Protein AF-A0A0C2X6K1-F1 (afdb_monomer)

InterPro domains:
  IPR009210 Activating signal cointegrator 1 complex subunit 1 [PTHR13360] (3-247)
  IPR019510 A-kinase anchor protein 7-like, phosphoesterase domain [PF10469] (75-247)

Radius of gyration: 21.71 Å; Cα contacts (8 Å, |Δi|>4): 348; chains: 1; bounding box: 51×43×77 Å

Organism: NCBI:txid933852

Mean predicted aligned error: 8.4 Å

pLDDT: mean 86.12, std 17.51, range [36.03, 98.5]

Secondary structure (DSSP, 8-state):
---HHHHHHHHHHHHHHHT-SSPPTT--GGGBPPGGG----S-----B------------S-------PPPPPBHHHHHHHHHHTHHHHHHHH-SS-SSEEEE--EEEEEEE-SSSEEEEEEEEPPP-SS--HHHHHHHHHHHHHHHTTS----SPP---EEEEEGGG-SS--SS---EEHHHHHHSHHHHTTS----S----TT-----TTB----EEEE-EEEEEESSS--TTTSS-EEEEEEE--

Nearest PDB structures (foldseek):
  8tly-assembly2_B  TM=8.208E-01  e=1.112E-10  Homo sapiens
  8tuk-assembly1_A  TM=8.423E-01  e=1.197E-09  Alvinella pompejana
  8tly-assembly1_A  TM=7.747E-01  e=4.109E-10  Homo sapiens
  2vfy-assembly1_A  TM=7.521E-01  e=4.227E-08  Homo sapiens
  3j4r-assembly1_A  TM=7.483E-01  e=3.983E-08  Homo sapiens

Solvent-accessible surface area (backbone atoms only — not comparable to full-atom values): 14878 Å² total; per-residue (Å²): 57,87,49,65,69,53,28,52,54,52,45,54,40,53,51,43,49,71,67,34,85,76,65,49,55,60,66,55,80,55,21,47,52,57,40,49,56,34,52,69,63,66,74,65,68,80,64,43,77,80,70,75,87,72,87,76,89,73,95,70,98,73,87,73,92,65,77,85,71,74,76,80,53,28,55,66,59,56,49,53,55,53,56,73,41,44,66,62,42,47,58,47,44,41,96,89,36,72,62,46,61,49,44,29,37,23,39,54,72,43,73,68,52,84,88,59,23,25,38,28,37,28,36,15,56,63,90,64,93,66,81,46,49,54,54,48,39,46,47,52,55,36,46,54,38,34,77,71,64,50,31,78,74,80,71,81,91,68,70,37,24,60,48,33,35,38,90,52,49,70,92,73,87,74,80,82,63,45,25,44,46,60,57,49,69,69,29,70,48,42,57,73,28,38,69,78,92,78,81,80,95,81,65,98,82,77,87,70,80,57,87,42,53,32,53,67,51,69,44,78,46,49,65,52,70,46,60,43,88,70,70,54,28,89,86,74,63,18,63,25,65,81,49,68,45,73,68,94

Foldseek 3Di:
DPDPLLQVLLVLLLVLQCVDVVHFFLDDPQQFDRSLAWDWDLFDFDADEPDDPDDDPDDDPDDDDDPPDDPTHHPVNLVVLVQVCQVVLCVLCPPPDLWDKWFQFFWDAPDDDPPQWGFWIWTGDDDDPDQDSNNSNSCSSSVSCVVVPRHPDDDDRDTITTGGGQVRDPPDDDDRRTTHPVCSQPGPSNVVFAPPPPDDPPDPDDPCPPRGGGGSDMDTDQKDFDFDPDDADPPSRYTHTPDIDGND

Sequence (248 aa):
GGHAALRSKVQAFTDALLASDPPITGMDKSILMQPVRLHITLGVMTLNEDSNPVNETVEGPGATETQPEQPPRTVSDALALLYSLKDAIVEELGSESKDLIIPLNKMDVLKTEAGQMAHVLWAGPKPSREKSPLDRVSNLVNKAFRENGFITEKRPLKLHCTIINTKYRKGGKGRPIPFSKEEIFSSPAYQNLQPNSSANANEPGSSSSVHGDVDFGSWTVGDIHLCAMSGRDPITGGYRSVGSLKFS

Structure (mmCIF, N/CA/C/O backbone):
data_AF-A0A0C2X6K1-F1
#
_entry.id   AF-A0A0C2X6K1-F1
#
loop_
_atom_site.group_PDB
_atom_site.id
_atom_site.type_symbol
_atom_site.label_atom_id
_atom_site.label_alt_id
_atom_site.label_comp_id
_atom_site.label_asym_id
_atom_site.label_entity_id
_atom_site.label_seq_id
_atom_site.pdbx_PDB_ins_code
_atom_site.Cartn_x
_atom_site.Cartn_y
_atom_site.Cartn_z
_atom_site.occupancy
_atom_site.B_iso_or_equiv
_atom_site.auth_seq_id
_atom_site.auth_comp_id
_atom_site.auth_asym_id
_atom_site.auth_atom_id
_atom_site.pdbx_PDB_model_num
ATOM 1 N N . GLY A 1 1 ? -5.516 -6.564 -1.900 1.00 80.12 1 GLY A N 1
ATOM 2 C CA . GLY A 1 1 ? -5.197 -7.885 -2.470 1.00 80.12 1 GLY A CA 1
ATOM 3 C C . GLY A 1 1 ? -6.425 -8.761 -2.642 1.00 80.12 1 GLY A C 1
ATOM 4 O O . GLY A 1 1 ? -6.352 -9.708 -3.411 1.00 80.12 1 GLY A O 1
ATOM 5 N N . GLY A 1 2 ? -7.549 -8.459 -1.972 1.00 89.69 2 GLY A N 1
ATOM 6 C CA . GLY A 1 2 ? -8.770 -9.270 -2.051 1.00 89.69 2 GLY A CA 1
ATOM 7 C C . GLY A 1 2 ? -9.440 -9.314 -3.430 1.00 89.69 2 GLY A C 1
ATOM 8 O O . GLY A 1 2 ? -10.102 -10.292 -3.748 1.00 89.69 2 GLY A O 1
ATOM 9 N N . HIS A 1 3 ? -9.222 -8.316 -4.294 1.00 94.50 3 HIS A N 1
ATOM 10 C CA . HIS A 1 3 ? -9.837 -8.281 -5.627 1.00 94.50 3 HIS A CA 1
ATOM 11 C C . HIS A 1 3 ? -9.027 -9.081 -6.651 1.00 94.50 3 HIS A C 1
ATOM 13 O O . HIS A 1 3 ? -7.859 -8.782 -6.906 1.00 94.50 3 HIS A O 1
ATOM 19 N N . ALA A 1 4 ? -9.652 -10.077 -7.287 1.00 96.31 4 ALA A N 1
ATOM 20 C CA . ALA A 1 4 ? -9.022 -10.873 -8.343 1.00 96.31 4 ALA A CA 1
ATOM 21 C C . ALA A 1 4 ? -8.577 -10.013 -9.538 1.00 96.31 4 ALA A C 1
ATOM 23 O O . ALA A 1 4 ? -7.432 -10.127 -9.964 1.00 96.31 4 ALA A O 1
ATOM 24 N N . ALA A 1 5 ? -9.428 -9.096 -10.007 1.00 97.31 5 ALA A N 1
ATOM 25 C CA . ALA A 1 5 ? -9.102 -8.226 -11.136 1.00 97.31 5 ALA A CA 1
ATOM 26 C C . ALA A 1 5 ? -7.902 -7.302 -10.851 1.00 97.31 5 ALA A C 1
ATOM 28 O O . ALA A 1 5 ? -7.016 -7.178 -11.695 1.00 97.31 5 ALA A O 1
ATOM 29 N N . LEU A 1 6 ? -7.803 -6.733 -9.639 1.00 97.06 6 LEU A N 1
ATOM 30 C CA . LEU A 1 6 ? -6.628 -5.952 -9.234 1.00 97.06 6 LEU A CA 1
ATOM 31 C C . LEU A 1 6 ? -5.366 -6.813 -9.250 1.00 97.06 6 LEU A C 1
ATOM 33 O O . LEU A 1 6 ? -4.326 -6.384 -9.749 1.00 97.06 6 LEU A O 1
ATOM 37 N N . ARG A 1 7 ? -5.457 -8.038 -8.711 1.00 97.56 7 ARG A N 1
ATOM 38 C CA . ARG A 1 7 ? -4.322 -8.965 -8.690 1.00 97.56 7 ARG A CA 1
ATOM 39 C C . ARG A 1 7 ? -3.828 -9.260 -10.100 1.00 97.56 7 ARG A C 1
ATOM 41 O O . ARG A 1 7 ? -2.629 -9.156 -10.330 1.00 97.56 7 ARG A O 1
ATOM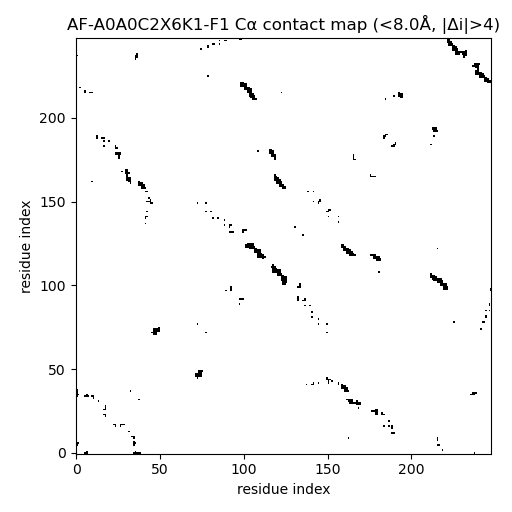 48 N N . SER A 1 8 ? -4.734 -9.558 -11.028 1.00 98.00 8 SER A N 1
ATOM 49 C CA . SER A 1 8 ? -4.393 -9.807 -12.429 1.00 98.00 8 SER A CA 1
ATOM 50 C C . SER A 1 8 ? -3.763 -8.585 -13.097 1.00 98.00 8 SER A C 1
ATOM 52 O O . SER A 1 8 ? -2.750 -8.730 -13.775 1.00 98.00 8 SER A O 1
ATOM 54 N N . LYS A 1 9 ? -4.300 -7.378 -12.864 1.00 97.75 9 LYS A N 1
ATOM 55 C CA . LYS A 1 9 ? -3.775 -6.137 -13.458 1.00 97.75 9 LYS A CA 1
ATOM 56 C C . LYS A 1 9 ? -2.360 -5.819 -12.964 1.00 97.75 9 LYS A C 1
ATOM 58 O O . LYS A 1 9 ? -1.483 -5.514 -13.767 1.00 97.75 9 LYS A O 1
ATOM 63 N N . VAL A 1 10 ? -2.111 -5.948 -11.658 1.00 98.06 10 VAL A N 1
ATOM 64 C CA . VAL A 1 10 ? -0.766 -5.749 -11.089 1.00 98.06 10 VAL A CA 1
ATOM 65 C C . VAL A 1 10 ? 0.197 -6.848 -11.532 1.00 98.06 10 VAL A C 1
ATOM 67 O O . VAL A 1 10 ? 1.330 -6.531 -11.873 1.00 98.06 10 VAL A O 1
ATOM 70 N N . GLN A 1 11 ? -0.245 -8.110 -11.578 1.00 98.44 11 GLN A N 1
ATOM 71 C CA . GLN A 1 11 ? 0.581 -9.223 -12.048 1.00 98.44 11 GLN A CA 1
ATOM 72 C C . GLN A 1 11 ? 1.041 -8.992 -13.493 1.00 98.44 11 GLN A C 1
ATOM 74 O O . GLN A 1 11 ? 2.243 -8.993 -13.743 1.00 98.44 11 GLN A O 1
ATOM 79 N N . ALA A 1 12 ? 0.107 -8.684 -14.399 1.00 98.38 12 ALA A N 1
ATOM 80 C CA . ALA A 1 12 ? 0.402 -8.393 -15.801 1.00 98.38 12 ALA A CA 1
ATOM 81 C C . ALA A 1 12 ? 1.386 -7.224 -15.957 1.00 98.38 12 ALA A C 1
ATOM 83 O O . ALA A 1 12 ? 2.341 -7.321 -16.724 1.00 98.38 12 ALA A O 1
ATOM 84 N N . PHE A 1 13 ? 1.200 -6.147 -15.185 1.00 98.44 13 PHE A N 1
ATOM 85 C CA . PHE A 1 13 ? 2.140 -5.029 -15.168 1.00 98.44 13 PHE A CA 1
ATOM 86 C C . PHE A 1 13 ? 3.545 -5.468 -14.737 1.00 98.44 13 PHE A C 1
ATOM 88 O O . PHE A 1 13 ? 4.523 -5.181 -15.423 1.00 98.44 13 PHE A O 1
ATOM 95 N N . THR A 1 14 ? 3.665 -6.187 -13.619 1.00 98.44 14 THR A N 1
ATOM 96 C CA . THR A 1 14 ? 4.976 -6.601 -13.107 1.00 98.44 14 THR A CA 1
ATOM 97 C C . THR A 1 14 ? 5.662 -7.657 -13.973 1.00 98.44 14 THR A C 1
ATOM 99 O O . THR A 1 14 ? 6.887 -7.638 -14.079 1.00 98.44 14 THR A O 1
ATOM 102 N N . ASP A 1 15 ? 4.900 -8.539 -14.624 1.00 98.50 15 ASP A N 1
ATOM 103 C CA . ASP A 1 15 ? 5.438 -9.515 -15.574 1.00 98.50 15 ASP A CA 1
ATOM 104 C C . ASP A 1 15 ? 5.985 -8.816 -16.821 1.00 98.50 15 ASP A C 1
ATOM 106 O O . ASP A 1 15 ? 7.081 -9.141 -17.272 1.00 98.50 15 ASP A O 1
ATOM 110 N N . ALA A 1 16 ? 5.281 -7.797 -17.322 1.00 98.38 16 ALA A N 1
ATOM 111 C CA . ALA A 1 16 ? 5.756 -6.983 -18.435 1.00 98.38 16 ALA A CA 1
ATOM 112 C C . ALA A 1 16 ? 7.037 -6.204 -18.083 1.00 98.38 16 ALA A C 1
ATOM 114 O O . ALA A 1 16 ? 7.951 -6.136 -18.899 1.00 98.38 16 ALA A O 1
ATOM 115 N N . LEU A 1 17 ? 7.158 -5.675 -16.856 1.00 98.12 17 LEU A N 1
ATOM 116 C CA . LEU A 1 17 ? 8.407 -5.051 -16.400 1.00 98.12 17 LEU A CA 1
ATOM 117 C C . LEU A 1 17 ? 9.575 -6.048 -16.377 1.00 98.12 17 LEU A C 1
ATOM 119 O O . LEU A 1 17 ? 10.663 -5.716 -16.841 1.00 98.12 17 LEU A O 1
ATOM 123 N N . LEU A 1 18 ? 9.360 -7.267 -15.868 1.00 98.19 18 LEU A N 1
ATOM 124 C CA . LEU A 1 18 ? 10.389 -8.315 -15.850 1.00 98.19 18 LEU A CA 1
ATOM 125 C C . LEU A 1 18 ? 10.800 -8.779 -17.250 1.00 98.19 18 LEU A C 1
ATOM 127 O O . LEU A 1 18 ? 11.946 -9.177 -17.434 1.00 98.19 18 LEU A O 1
ATOM 131 N N . ALA A 1 19 ? 9.871 -8.751 -18.202 1.00 98.06 19 ALA A N 1
ATOM 132 C CA . ALA A 1 19 ? 10.092 -9.151 -19.587 1.00 98.06 19 ALA A CA 1
ATOM 133 C C . ALA A 1 19 ? 10.638 -8.020 -20.480 1.00 98.06 19 ALA A C 1
ATOM 135 O O . ALA A 1 19 ? 10.719 -8.203 -21.691 1.00 98.06 19 ALA A O 1
ATOM 136 N N . SER A 1 20 ? 10.979 -6.856 -19.912 1.00 97.62 20 SER A N 1
ATOM 137 C CA . SER A 1 20 ? 11.505 -5.723 -20.685 1.00 97.62 20 SER A CA 1
ATOM 138 C C . SER A 1 20 ? 12.832 -6.071 -21.363 1.00 97.62 20 SER A C 1
ATOM 140 O O . SER A 1 20 ? 13.684 -6.727 -20.763 1.00 97.62 20 SER A O 1
ATOM 142 N N . ASP A 1 21 ? 13.007 -5.580 -22.590 1.00 95.25 21 ASP A N 1
ATOM 143 C CA . ASP A 1 21 ? 14.242 -5.684 -23.366 1.00 95.25 21 ASP A CA 1
ATOM 144 C C . ASP A 1 21 ? 14.627 -4.291 -23.916 1.00 95.25 21 ASP A C 1
ATOM 146 O O . ASP A 1 21 ? 13.848 -3.716 -24.685 1.00 95.25 21 ASP A O 1
ATOM 150 N N . PRO A 1 22 ? 15.769 -3.704 -23.504 1.00 95.62 22 PRO A N 1
ATOM 151 C CA . PRO A 1 22 ? 16.712 -4.240 -22.519 1.00 95.62 22 PRO A CA 1
ATOM 152 C C . PRO A 1 22 ? 16.091 -4.380 -21.109 1.00 95.62 22 PRO A C 1
ATOM 154 O O . PRO A 1 22 ? 15.138 -3.664 -20.782 1.00 95.62 22 PRO A O 1
ATOM 157 N N . PRO A 1 23 ? 16.619 -5.279 -20.249 1.00 97.62 23 PRO A N 1
ATOM 158 C CA . PRO A 1 23 ? 16.139 -5.431 -18.879 1.00 97.62 23 PRO A CA 1
ATOM 159 C C . PRO A 1 23 ? 16.238 -4.133 -18.081 1.00 97.62 23 PRO A C 1
ATOM 161 O O . PRO A 1 23 ? 17.263 -3.454 -18.120 1.00 97.62 23 PRO A O 1
ATOM 164 N N . ILE A 1 24 ? 15.204 -3.839 -17.288 1.00 97.50 24 ILE A N 1
ATOM 165 C CA . ILE A 1 24 ? 15.194 -2.657 -16.421 1.00 97.50 24 ILE A CA 1
ATOM 166 C C . ILE A 1 24 ? 16.288 -2.784 -15.352 1.00 97.50 24 ILE A C 1
ATOM 168 O O . ILE A 1 24 ? 16.329 -3.749 -14.578 1.00 97.50 24 ILE A O 1
ATOM 172 N N . THR A 1 25 ? 17.145 -1.775 -15.262 1.00 96.81 25 THR A N 1
ATOM 173 C CA . THR A 1 25 ? 18.236 -1.642 -14.305 1.00 96.81 25 THR A CA 1
ATOM 174 C C . THR A 1 25 ? 17.727 -1.853 -12.885 1.00 96.81 25 THR A C 1
ATOM 176 O O . THR A 1 25 ? 16.836 -1.155 -12.392 1.00 96.81 25 THR A O 1
ATOM 179 N N . GLY A 1 26 ? 18.329 -2.826 -12.201 1.00 95.00 26 GLY A N 1
ATOM 180 C CA . GLY A 1 26 ? 17.999 -3.165 -10.821 1.00 95.00 26 GLY A CA 1
ATOM 181 C C . GLY A 1 26 ? 16.657 -3.881 -10.645 1.00 95.00 26 GLY A C 1
ATOM 182 O O . GLY A 1 26 ? 16.267 -4.126 -9.503 1.00 95.00 26 GLY A O 1
ATOM 183 N N . MET A 1 27 ? 15.953 -4.264 -11.710 1.00 96.75 27 MET A N 1
ATOM 184 C CA . MET A 1 27 ? 14.739 -5.074 -11.600 1.00 96.75 27 MET A CA 1
ATOM 185 C C . MET A 1 27 ? 15.070 -6.516 -11.189 1.00 96.75 27 MET A C 1
ATOM 187 O O . MET A 1 27 ? 16.075 -7.083 -11.606 1.00 96.75 27 MET A O 1
ATOM 191 N N . ASP A 1 28 ? 14.239 -7.113 -10.332 1.00 95.81 28 ASP A N 1
ATOM 192 C CA . ASP A 1 28 ? 14.388 -8.504 -9.893 1.00 95.81 28 ASP A CA 1
ATOM 193 C C . ASP A 1 28 ? 13.039 -9.074 -9.430 1.00 95.81 28 ASP A C 1
ATOM 195 O O . ASP A 1 28 ? 12.230 -8.385 -8.808 1.00 95.81 28 ASP A O 1
ATOM 199 N N . LYS A 1 29 ? 12.778 -10.361 -9.676 1.00 96.94 29 LYS A N 1
ATOM 200 C CA . LYS A 1 29 ? 11.496 -10.977 -9.295 1.00 96.94 29 LYS A CA 1
ATOM 201 C C . LYS A 1 29 ? 11.229 -10.934 -7.784 1.00 96.94 29 LYS A C 1
ATOM 203 O O . LYS A 1 29 ? 10.078 -10.862 -7.361 1.00 96.94 29 LYS A O 1
ATOM 208 N N . SER A 1 30 ? 12.266 -10.989 -6.951 1.00 96.38 30 SER A N 1
ATOM 209 C CA . SER A 1 30 ? 12.135 -11.011 -5.490 1.00 96.38 30 SER A CA 1
ATOM 210 C C . SER A 1 30 ? 11.762 -9.664 -4.869 1.00 96.38 30 SER A C 1
ATOM 212 O O . SER A 1 30 ? 11.274 -9.645 -3.739 1.00 96.38 30 SER A O 1
ATOM 214 N N . ILE A 1 31 ? 11.941 -8.553 -5.594 1.00 96.56 31 ILE A N 1
ATOM 215 C CA . ILE A 1 31 ? 11.559 -7.214 -5.119 1.00 96.56 31 ILE A CA 1
ATOM 216 C C . ILE A 1 31 ? 10.107 -6.856 -5.458 1.00 96.56 31 ILE A C 1
ATOM 218 O O . ILE A 1 31 ? 9.600 -5.840 -4.980 1.00 96.56 31 ILE A O 1
ATOM 222 N N . LEU A 1 32 ? 9.428 -7.686 -6.252 1.00 97.81 32 LEU A N 1
ATOM 223 C CA . LEU A 1 32 ? 8.030 -7.499 -6.619 1.00 97.81 32 LEU A CA 1
ATOM 224 C C . LEU A 1 32 ? 7.106 -7.947 -5.490 1.00 97.81 32 LEU A C 1
ATOM 226 O O . LEU A 1 32 ? 7.232 -9.043 -4.930 1.00 97.81 32 LEU A O 1
ATOM 230 N N . MET A 1 33 ? 6.132 -7.105 -5.166 1.00 96.19 33 MET A N 1
ATOM 231 C CA . MET A 1 33 ? 5.081 -7.471 -4.233 1.00 96.19 33 MET A CA 1
ATOM 232 C C . MET A 1 33 ? 4.161 -8.503 -4.870 1.00 96.19 33 MET A C 1
ATOM 234 O O . MET A 1 33 ? 3.557 -8.262 -5.909 1.00 96.19 33 MET A O 1
ATOM 238 N N . GLN A 1 34 ? 4.007 -9.647 -4.204 1.00 95.44 34 GLN A N 1
ATOM 239 C CA . GLN A 1 34 ? 3.011 -10.637 -4.602 1.00 95.44 34 GLN A CA 1
ATOM 240 C C . GLN A 1 34 ? 1.614 -9.991 -4.600 1.00 95.44 34 GLN A C 1
ATOM 242 O O . GLN A 1 34 ? 1.246 -9.404 -3.576 1.00 95.44 34 GLN A O 1
ATOM 247 N N . PRO A 1 35 ? 0.802 -10.129 -5.666 1.00 96.75 35 PRO A N 1
ATOM 248 C CA . PRO A 1 35 ? -0.470 -9.412 -5.775 1.00 96.75 35 PRO A CA 1
ATOM 249 C C . PRO A 1 35 ? -1.454 -9.669 -4.623 1.00 96.75 35 PRO A C 1
ATOM 251 O O . PRO A 1 35 ? -2.217 -8.789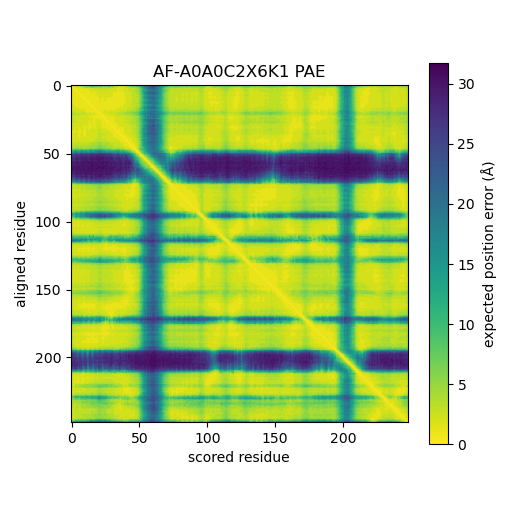 -4.219 1.00 96.75 35 PRO A O 1
ATOM 254 N N . VAL A 1 36 ? -1.416 -10.861 -4.020 1.00 95.44 36 VAL A N 1
ATOM 255 C CA . VAL A 1 36 ? -2.252 -11.182 -2.851 1.00 95.44 36 VAL A CA 1
ATOM 256 C C . VAL A 1 36 ? -1.905 -10.349 -1.609 1.00 95.44 36 VAL A C 1
ATOM 258 O O . VAL A 1 36 ? -2.750 -10.138 -0.744 1.00 95.44 36 VAL A O 1
ATOM 261 N N . ARG A 1 37 ? -0.691 -9.792 -1.549 1.00 94.81 37 ARG A N 1
ATOM 262 C CA . ARG A 1 37 ? -0.193 -8.951 -0.451 1.00 94.81 37 ARG A CA 1
ATOM 263 C C . ARG A 1 37 ? -0.411 -7.454 -0.679 1.00 94.81 37 ARG A C 1
ATOM 265 O O . ARG A 1 37 ? 0.013 -6.650 0.149 1.00 94.81 37 ARG A O 1
ATOM 272 N N . LEU A 1 38 ? -1.055 -7.050 -1.772 1.00 96.12 38 LEU A N 1
ATOM 273 C CA . LEU A 1 38 ? -1.388 -5.643 -2.005 1.00 96.12 38 LEU A CA 1
ATOM 274 C C . LEU A 1 38 ? -2.321 -5.133 -0.900 1.00 96.12 38 LEU A C 1
ATOM 276 O O . LEU A 1 38 ? -3.339 -5.761 -0.614 1.00 96.12 38 LEU A O 1
ATOM 280 N N . HIS A 1 39 ? -1.993 -3.999 -0.295 1.00 96.31 39 HIS A N 1
ATOM 281 C CA . HIS A 1 39 ? -2.791 -3.334 0.737 1.00 96.31 39 HIS A CA 1
ATOM 282 C C . HIS A 1 39 ? -2.450 -1.839 0.766 1.00 96.31 39 HIS A C 1
ATOM 284 O O . HIS A 1 39 ? -1.416 -1.442 0.226 1.00 96.31 39 HIS A O 1
ATOM 290 N N . ILE A 1 40 ? -3.306 -1.035 1.399 1.00 96.94 40 ILE A N 1
ATOM 291 C CA . ILE A 1 40 ? -3.007 0.345 1.793 1.00 96.94 40 ILE A CA 1
ATOM 292 C C . ILE A 1 40 ? -2.741 0.338 3.295 1.00 96.94 40 ILE A C 1
ATOM 294 O O . ILE A 1 40 ? -3.538 -0.189 4.068 1.00 96.94 40 ILE A O 1
ATOM 298 N N . THR A 1 41 ? -1.608 0.887 3.719 1.00 96.81 41 THR A N 1
ATOM 299 C CA . THR A 1 41 ? -1.265 0.972 5.142 1.00 96.81 41 THR A CA 1
ATOM 300 C C . THR A 1 41 ? -1.862 2.239 5.752 1.00 96.81 41 THR A C 1
ATOM 302 O O . THR A 1 41 ? -1.495 3.341 5.350 1.00 96.81 41 THR A O 1
ATOM 305 N N . LEU A 1 42 ? -2.733 2.084 6.754 1.00 97.50 42 LEU A N 1
ATOM 306 C CA . LEU A 1 42 ? -3.267 3.202 7.546 1.00 97.50 42 LEU A CA 1
ATOM 307 C C . LEU A 1 42 ? -2.377 3.570 8.737 1.00 97.50 42 LEU A C 1
ATOM 309 O O . LEU A 1 42 ? -2.507 4.655 9.284 1.00 97.50 42 LEU A O 1
ATOM 313 N N . GLY A 1 43 ? -1.466 2.691 9.146 1.00 96.56 43 GLY A N 1
ATOM 314 C CA . GLY A 1 43 ? -0.582 2.897 10.286 1.00 96.56 43 GLY A CA 1
ATOM 315 C C . GLY A 1 43 ? 0.329 1.699 10.516 1.00 96.56 43 GLY A C 1
ATOM 316 O O . GLY A 1 43 ? 0.054 0.603 10.031 1.00 96.56 43 GLY A O 1
ATOM 317 N N . VAL A 1 44 ? 1.420 1.915 11.247 1.00 95.69 44 VAL A N 1
ATOM 318 C CA . VAL A 1 44 ? 2.299 0.849 11.745 1.00 95.69 44 VAL A CA 1
ATOM 319 C C . VAL A 1 44 ? 2.454 1.055 13.244 1.00 95.69 44 VAL A C 1
ATOM 321 O O . VAL A 1 44 ? 2.612 2.190 13.695 1.00 95.69 44 VAL A O 1
ATOM 324 N N . MET A 1 45 ? 2.386 -0.039 13.991 1.00 94.81 45 MET A N 1
ATOM 325 C CA . MET A 1 45 ? 2.430 -0.069 15.448 1.00 94.81 45 MET A CA 1
ATOM 326 C C . MET A 1 45 ? 3.219 -1.292 15.921 1.00 94.81 45 MET A C 1
ATOM 328 O O . MET A 1 45 ? 3.391 -2.249 15.161 1.00 94.81 45 MET A O 1
ATOM 332 N N . THR A 1 46 ? 3.671 -1.248 17.170 1.00 94.12 46 THR A N 1
ATOM 333 C CA . THR A 1 46 ? 4.282 -2.380 17.874 1.00 94.12 46 THR A CA 1
ATOM 334 C C . THR A 1 46 ? 3.339 -2.773 18.997 1.00 94.12 46 THR A C 1
ATOM 336 O O . THR A 1 46 ? 2.994 -1.925 19.815 1.00 94.12 46 THR A O 1
ATOM 339 N N . LEU A 1 47 ? 2.904 -4.030 19.000 1.00 92.06 47 LEU A N 1
ATOM 340 C CA . LEU A 1 47 ? 1.962 -4.572 19.974 1.00 92.06 47 LEU A CA 1
ATOM 341 C C . LEU A 1 47 ? 2.586 -5.796 20.628 1.00 92.06 47 LEU A C 1
ATOM 343 O O . LEU A 1 47 ? 3.283 -6.563 19.956 1.00 92.06 47 LEU A O 1
ATOM 347 N N . ASN A 1 48 ? 2.298 -5.981 21.906 1.00 88.56 48 ASN A N 1
ATOM 348 C CA . ASN A 1 48 ? 2.588 -7.220 22.600 1.00 88.56 48 ASN A CA 1
ATOM 349 C C . ASN A 1 48 ? 1.491 -8.245 22.309 1.00 88.56 48 ASN A C 1
ATOM 351 O O . ASN A 1 48 ? 0.348 -7.890 22.007 1.00 88.56 48 ASN A O 1
ATOM 355 N N . GLU A 1 49 ? 1.855 -9.524 22.376 1.00 80.25 49 GLU A N 1
ATOM 356 C CA . GLU A 1 49 ? 0.853 -10.584 22.416 1.00 80.25 49 GLU A CA 1
ATOM 357 C C . GLU A 1 49 ? 0.023 -10.428 23.692 1.00 80.25 49 GLU A C 1
ATOM 359 O O . GLU A 1 49 ? 0.538 -9.964 24.713 1.00 80.25 49 GLU A O 1
ATOM 364 N N . ASP A 1 50 ? -1.257 -10.790 23.621 1.00 79.12 50 ASP A N 1
ATOM 365 C CA . ASP A 1 50 ? -2.125 -10.821 24.792 1.00 79.12 50 ASP A CA 1
ATOM 366 C C . ASP A 1 50 ? -1.569 -11.901 25.742 1.00 79.12 50 ASP A C 1
ATOM 368 O O . ASP A 1 50 ? -1.852 -13.093 25.599 1.00 79.12 50 ASP A O 1
ATOM 372 N N . SER A 1 51 ? -0.694 -11.525 26.673 1.00 61.31 51 SER A N 1
ATOM 373 C CA . SER A 1 51 ? -0.231 -12.440 27.706 1.00 61.31 51 SER A CA 1
ATOM 374 C C . SER A 1 51 ? -1.400 -12.734 28.642 1.00 61.31 51 SER A C 1
ATOM 376 O O . SER A 1 51 ? -2.038 -11.819 29.164 1.00 61.31 51 SER A O 1
ATOM 378 N N . ASN A 1 52 ? -1.671 -14.021 28.896 1.00 49.62 52 ASN A N 1
ATOM 379 C CA . ASN A 1 52 ? -2.431 -14.406 30.087 1.00 49.62 52 ASN A CA 1
ATOM 380 C C . ASN A 1 52 ? -1.795 -13.696 31.292 1.00 49.62 52 ASN A C 1
ATOM 382 O O . ASN A 1 52 ? -0.562 -13.658 31.353 1.00 49.62 52 ASN A O 1
ATOM 386 N N . PRO A 1 53 ? -2.579 -13.139 32.232 1.00 45.88 53 PRO A N 1
ATOM 387 C CA . PRO A 1 53 ? -2.023 -12.447 33.382 1.00 45.88 53 PRO A CA 1
ATOM 388 C C . PRO A 1 53 ? -1.177 -13.447 34.170 1.00 45.88 53 PRO A C 1
ATOM 390 O O . PRO A 1 53 ? -1.698 -14.335 34.845 1.00 45.88 53 PRO A O 1
ATOM 393 N N . VAL A 1 54 ? 0.142 -13.348 34.031 1.00 43.50 54 VAL A N 1
ATOM 394 C CA . VAL A 1 54 ? 1.066 -14.071 34.891 1.00 43.50 54 VAL A CA 1
ATOM 395 C C . VAL A 1 54 ? 1.029 -13.326 36.215 1.00 43.50 54 VAL A C 1
ATOM 397 O O . VAL A 1 54 ? 1.370 -12.149 36.285 1.00 43.50 54 VAL A O 1
ATOM 400 N N . ASN A 1 55 ? 0.539 -14.010 37.248 1.00 49.34 55 ASN A N 1
ATOM 401 C CA . ASN A 1 55 ? 0.728 -13.625 38.639 1.00 49.34 55 ASN A CA 1
ATOM 402 C C . ASN A 1 55 ? 2.221 -13.364 38.880 1.00 49.34 55 ASN A C 1
ATOM 404 O O . ASN A 1 55 ? 2.981 -14.312 39.067 1.00 49.34 55 ASN A O 1
ATOM 408 N N . GLU A 1 56 ? 2.638 -12.104 38.917 1.00 44.47 56 GLU A N 1
ATOM 409 C CA . GLU A 1 56 ? 3.933 -11.719 39.472 1.00 44.47 56 GLU A CA 1
ATOM 410 C C . GLU A 1 56 ? 3.710 -10.920 40.754 1.00 44.47 56 GLU A C 1
ATOM 412 O O . GLU A 1 56 ? 3.806 -9.699 40.815 1.00 44.47 56 GLU A O 1
ATOM 417 N N . THR A 1 57 ? 3.409 -11.657 41.823 1.00 47.41 57 THR A N 1
ATOM 418 C CA . THR A 1 57 ? 3.854 -11.287 43.165 1.00 47.41 57 THR A CA 1
ATOM 419 C C . THR A 1 57 ? 5.353 -11.562 43.250 1.00 47.41 57 THR A C 1
ATOM 421 O O . THR A 1 57 ? 5.757 -12.699 43.499 1.00 47.41 57 THR A O 1
ATOM 424 N N . VAL A 1 58 ? 6.181 -10.539 43.051 1.00 45.28 58 VAL A N 1
ATOM 425 C CA . VAL A 1 58 ? 7.569 -10.543 43.531 1.00 45.28 58 VAL A CA 1
ATOM 426 C C . VAL A 1 58 ? 7.816 -9.224 44.256 1.00 45.28 58 VAL A C 1
ATOM 428 O O . VAL A 1 58 ? 8.161 -8.208 43.662 1.00 45.28 58 VAL A O 1
ATOM 431 N N . GLU A 1 59 ? 7.598 -9.250 45.570 1.00 48.12 59 GLU A N 1
ATOM 432 C CA . GLU A 1 59 ? 8.048 -8.211 46.491 1.00 48.12 59 GLU A CA 1
ATOM 433 C C . GLU A 1 59 ? 9.580 -8.273 46.599 1.00 48.12 59 GLU A C 1
ATOM 435 O O . GLU A 1 59 ? 10.143 -9.179 47.213 1.00 48.12 59 GLU A O 1
ATOM 440 N N . GLY A 1 60 ? 10.262 -7.308 45.982 1.00 40.84 60 GLY A N 1
ATOM 441 C CA . GLY A 1 60 ? 11.680 -7.028 46.194 1.00 40.84 60 GLY A CA 1
ATOM 442 C C . GLY A 1 60 ? 11.852 -5.601 46.731 1.00 40.84 60 GLY A C 1
ATOM 443 O O . GLY A 1 60 ? 11.325 -4.667 46.123 1.00 40.84 60 GLY A O 1
ATOM 444 N N . PRO A 1 61 ? 12.566 -5.380 47.851 1.00 49.88 61 PRO A N 1
ATOM 445 C CA . PRO A 1 61 ? 12.729 -4.052 48.427 1.00 49.88 61 PRO A CA 1
ATOM 446 C C . PRO A 1 61 ? 13.849 -3.302 47.694 1.00 49.88 61 PRO A C 1
ATOM 448 O O . PRO A 1 61 ? 15.033 -3.535 47.926 1.00 49.88 61 PRO A O 1
ATOM 451 N N . GLY A 1 62 ? 13.472 -2.398 46.793 1.00 46.38 62 GLY A N 1
ATOM 452 C CA . GLY A 1 62 ? 14.413 -1.568 46.038 1.00 46.38 62 GLY A CA 1
ATOM 453 C C . GLY A 1 62 ? 13.701 -0.538 45.168 1.00 46.38 62 GLY A C 1
ATOM 454 O O . GLY A 1 62 ? 13.833 -0.559 43.951 1.00 46.38 62 GLY A O 1
ATOM 455 N N . ALA A 1 63 ? 12.892 0.325 45.784 1.00 42.59 63 ALA A N 1
ATOM 456 C CA . ALA A 1 63 ? 12.107 1.333 45.081 1.00 42.59 63 ALA A CA 1
ATOM 457 C C . ALA A 1 63 ? 12.981 2.522 44.641 1.00 42.59 63 ALA A C 1
ATOM 459 O O . ALA A 1 63 ? 13.210 3.459 45.403 1.00 42.59 63 ALA A O 1
ATOM 460 N N . THR A 1 64 ? 13.445 2.506 43.392 1.00 43.84 64 THR A N 1
ATOM 461 C CA . THR A 1 64 ? 13.625 3.744 42.623 1.00 43.84 64 THR A CA 1
ATOM 462 C C . THR A 1 64 ? 12.301 4.066 41.946 1.00 43.84 64 THR A C 1
ATOM 464 O O . THR A 1 64 ? 11.842 3.301 41.099 1.00 43.84 64 THR A O 1
ATOM 467 N N . GLU A 1 65 ? 11.684 5.182 42.341 1.00 47.50 65 GLU A N 1
ATOM 468 C CA . GLU A 1 65 ? 10.469 5.740 41.737 1.00 47.50 65 GLU A CA 1
ATOM 469 C C . GLU A 1 65 ? 10.696 5.995 40.243 1.00 47.50 65 GLU A C 1
ATOM 471 O O . GLU A 1 65 ? 11.187 7.039 39.816 1.00 47.50 65 GLU A O 1
ATOM 476 N N . THR A 1 66 ? 10.351 5.001 39.435 1.00 45.75 66 THR A N 1
ATOM 477 C CA . THR A 1 66 ? 10.185 5.157 37.995 1.00 45.75 66 THR A CA 1
ATOM 478 C C . THR A 1 66 ? 8.692 5.356 37.778 1.00 45.75 66 THR A C 1
ATOM 480 O O . THR A 1 66 ? 7.882 4.642 38.369 1.00 45.75 66 THR A O 1
ATOM 483 N N . GLN A 1 67 ? 8.325 6.387 37.011 1.00 43.53 67 GLN A N 1
ATOM 484 C CA . GLN A 1 67 ? 6.933 6.673 36.651 1.00 43.53 67 GLN A CA 1
ATOM 485 C C . GLN A 1 67 ? 6.231 5.384 36.202 1.00 43.53 67 GLN A C 1
ATOM 487 O O . GLN A 1 67 ? 6.893 4.567 35.561 1.00 43.53 67 GLN A O 1
ATOM 492 N N . PRO A 1 68 ? 4.931 5.193 36.500 1.00 45.09 68 PRO A N 1
ATOM 493 C CA . PRO A 1 68 ? 4.215 4.007 36.051 1.00 45.09 68 PRO A CA 1
ATOM 494 C C . PRO A 1 68 ? 4.332 3.923 34.527 1.00 45.09 68 PRO A C 1
ATOM 496 O O . PRO A 1 68 ? 3.734 4.728 33.807 1.00 45.09 68 PRO A O 1
ATOM 499 N N . GLU A 1 69 ? 5.157 2.990 34.041 1.00 57.78 69 GLU A N 1
ATOM 500 C CA . GLU A 1 69 ? 5.210 2.656 32.626 1.00 57.78 69 GLU A CA 1
ATOM 501 C C . GLU A 1 69 ? 3.786 2.291 32.224 1.00 57.78 69 GLU A C 1
ATOM 503 O O . GLU A 1 69 ? 3.143 1.451 32.861 1.00 57.78 69 GLU A O 1
ATOM 508 N N . GLN A 1 70 ? 3.250 2.985 31.215 1.00 58.97 70 GLN A N 1
ATOM 509 C CA . GLN A 1 70 ? 1.936 2.630 30.703 1.00 58.97 70 GLN A CA 1
ATOM 510 C C . GLN A 1 70 ? 1.953 1.147 30.333 1.00 58.97 70 GLN A C 1
ATOM 512 O O . GLN A 1 70 ? 2.927 0.700 29.716 1.00 58.97 70 GLN A O 1
ATOM 517 N N . PRO A 1 71 ? 0.902 0.390 30.694 1.00 65.56 71 PRO A N 1
ATOM 518 C CA . PRO A 1 71 ? 0.855 -1.024 30.391 1.00 65.56 71 PRO A CA 1
ATOM 519 C C . PRO A 1 71 ? 1.084 -1.226 28.888 1.00 65.56 71 PRO A C 1
ATOM 521 O O . PRO A 1 71 ? 0.609 -0.423 28.070 1.00 65.56 71 PRO A O 1
ATOM 524 N N . PRO A 1 72 ? 1.848 -2.261 28.513 1.00 79.94 72 PRO A N 1
ATOM 525 C CA . PRO A 1 72 ? 2.162 -2.505 27.122 1.00 79.94 72 PRO A CA 1
ATOM 526 C C . PRO A 1 72 ? 0.890 -2.665 26.290 1.00 79.94 72 PRO A C 1
ATOM 528 O O . PRO A 1 72 ? -0.032 -3.377 26.675 1.00 79.94 72 PRO A O 1
ATOM 531 N N . ARG A 1 73 ? 0.864 -2.026 25.119 1.00 90.50 73 ARG A N 1
ATOM 532 C CA . ARG A 1 73 ? -0.265 -2.098 24.185 1.00 90.50 73 ARG A CA 1
ATOM 533 C C . ARG A 1 73 ? -0.401 -3.496 23.616 1.00 90.50 73 ARG A C 1
ATOM 535 O O . ARG A 1 73 ? 0.553 -4.013 23.032 1.00 90.50 73 ARG A O 1
ATOM 542 N N . THR A 1 74 ? -1.593 -4.058 23.717 1.00 94.81 74 THR A N 1
ATOM 543 C CA . THR A 1 74 ? -1.879 -5.413 23.250 1.00 94.81 74 THR A CA 1
ATOM 544 C C . THR A 1 74 ? -2.620 -5.421 21.909 1.00 94.81 74 THR A C 1
ATOM 546 O O . THR A 1 74 ? -3.040 -4.375 21.394 1.00 94.81 74 THR A O 1
ATOM 549 N N . VAL A 1 75 ? -2.772 -6.607 21.309 1.00 94.62 75 VAL A N 1
ATOM 550 C CA . VAL A 1 75 ? -3.608 -6.788 20.110 1.00 94.62 75 VAL A CA 1
ATOM 551 C C . VAL A 1 75 ? -5.071 -6.517 20.445 1.00 94.62 75 VAL A C 1
ATOM 553 O O . VAL A 1 75 ? -5.753 -5.840 19.669 1.00 94.62 75 VAL A O 1
ATOM 556 N N . SER A 1 76 ? -5.527 -6.977 21.610 1.00 95.56 76 SER A N 1
ATOM 557 C CA . SER A 1 76 ? -6.885 -6.739 22.098 1.00 95.56 76 SER A CA 1
ATOM 558 C C . SER A 1 76 ? -7.206 -5.244 22.221 1.00 95.56 76 SER A C 1
ATOM 560 O O . SER A 1 76 ? -8.224 -4.795 21.691 1.00 95.56 76 SER A O 1
ATOM 562 N N . ASP A 1 77 ? -6.304 -4.440 22.799 1.00 96.25 77 ASP A N 1
ATOM 563 C CA . ASP A 1 77 ? -6.516 -2.989 22.952 1.00 96.25 77 ASP A CA 1
ATOM 564 C C . ASP A 1 77 ? -6.647 -2.277 21.598 1.00 96.25 77 ASP A C 1
ATOM 566 O O . ASP A 1 77 ? -7.501 -1.407 21.405 1.00 96.25 77 ASP A O 1
ATOM 570 N N . ALA A 1 78 ? -5.805 -2.656 20.632 1.00 97.12 78 ALA A N 1
ATOM 571 C CA . ALA A 1 78 ? -5.836 -2.094 19.286 1.00 97.12 78 ALA A CA 1
ATOM 572 C C . ALA A 1 78 ? -7.139 -2.451 18.551 1.00 97.12 78 ALA A C 1
ATOM 574 O O . ALA A 1 78 ? -7.702 -1.612 17.843 1.00 97.12 78 ALA A O 1
ATOM 575 N N . LEU A 1 79 ? -7.637 -3.679 18.719 1.00 97.62 79 LEU A N 1
ATOM 576 C CA . LEU A 1 79 ? -8.917 -4.100 18.151 1.00 97.62 79 LEU A CA 1
ATOM 577 C C . LEU A 1 79 ? -10.096 -3.403 18.827 1.00 97.62 79 LEU A C 1
ATOM 579 O O . LEU A 1 79 ? -10.999 -2.957 18.125 1.00 97.62 79 LEU A O 1
ATOM 583 N N . ALA A 1 80 ? -10.072 -3.254 20.153 1.00 97.69 80 ALA A N 1
ATOM 584 C CA . ALA A 1 80 ? -11.096 -2.522 20.890 1.00 97.69 80 ALA A CA 1
ATOM 585 C C . ALA A 1 80 ? -11.210 -1.072 20.393 1.00 97.69 80 ALA A C 1
ATOM 587 O O . ALA A 1 80 ? -12.315 -0.618 20.091 1.00 97.69 80 ALA A O 1
ATOM 588 N N . LEU A 1 81 ? -10.074 -0.385 20.207 1.00 98.38 81 LEU A N 1
ATOM 589 C CA . LEU A 1 81 ? -10.056 0.951 19.609 1.00 98.38 81 LEU A CA 1
ATOM 590 C C . LEU A 1 81 ? -10.573 0.938 18.167 1.00 98.38 81 LEU A C 1
ATOM 592 O O . LEU A 1 81 ? -11.340 1.814 17.786 1.00 98.38 81 LEU A O 1
ATOM 596 N N . LEU A 1 82 ? -10.182 -0.037 17.343 1.00 98.00 82 LEU A N 1
ATOM 597 C CA . LEU A 1 82 ? -10.692 -0.113 15.974 1.00 98.00 82 LEU A CA 1
ATOM 598 C C . LEU A 1 82 ? -12.219 -0.265 15.960 1.00 98.00 82 LEU A C 1
ATOM 600 O O . LEU A 1 82 ? -12.892 0.445 15.218 1.00 98.00 82 LEU A O 1
ATOM 604 N N . TYR A 1 83 ? -12.769 -1.150 16.792 1.00 98.12 83 TYR A N 1
ATOM 605 C CA . TYR A 1 83 ? -14.210 -1.373 16.877 1.00 98.12 83 TYR A CA 1
ATOM 606 C C . TYR A 1 83 ? -14.968 -0.154 17.400 1.00 98.12 83 TYR A C 1
ATOM 608 O O . TYR A 1 83 ? -16.055 0.126 16.893 1.00 98.12 83 TYR A O 1
ATOM 616 N N . SER A 1 84 ? -14.397 0.616 18.333 1.00 98.06 84 SER A N 1
ATOM 617 C CA . SER A 1 84 ? -15.038 1.841 18.828 1.00 98.06 84 SER A CA 1
ATOM 618 C C . SER A 1 84 ? -15.165 2.932 17.760 1.00 98.06 84 SER A C 1
ATOM 620 O O . SER A 1 84 ? -15.941 3.864 17.935 1.00 98.06 84 SER A O 1
ATOM 622 N N . LEU A 1 85 ? -14.419 2.839 16.652 1.00 97.62 85 LEU A N 1
ATOM 623 C CA . LEU A 1 85 ? -14.496 3.790 15.538 1.00 97.62 85 LEU A CA 1
ATOM 624 C C . LEU A 1 85 ? -15.589 3.453 14.520 1.00 97.62 85 LEU A C 1
ATOM 626 O O . LEU A 1 85 ? -15.775 4.227 13.584 1.00 97.62 85 LEU A O 1
ATOM 630 N N . LYS A 1 86 ? -16.297 2.324 14.658 1.00 95.44 86 LYS A N 1
ATOM 631 C CA . LYS A 1 86 ? -17.242 1.843 13.639 1.00 95.44 86 LYS A CA 1
ATOM 632 C C . LYS A 1 86 ? -18.272 2.898 13.239 1.00 95.44 86 LYS A C 1
ATOM 634 O O . LYS A 1 86 ? -18.391 3.193 12.054 1.00 95.44 86 LYS A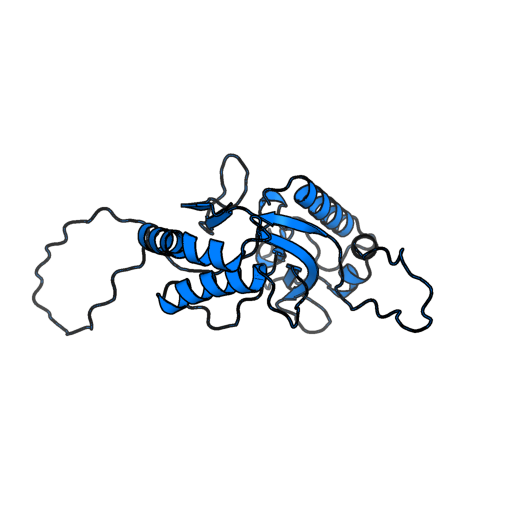 O 1
ATOM 639 N N . ASP A 1 87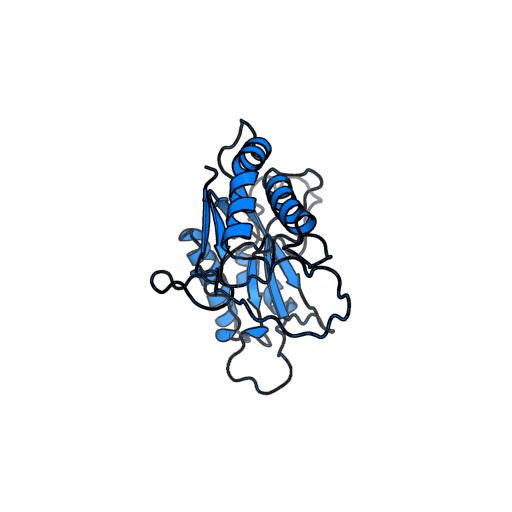 ? -18.974 3.474 14.208 1.00 95.06 87 ASP A N 1
ATOM 640 C CA . ASP A 1 87 ? -20.058 4.417 13.922 1.00 95.06 87 ASP A CA 1
ATOM 641 C C . ASP A 1 87 ? -19.523 5.713 13.298 1.00 95.06 87 ASP A C 1
ATOM 643 O O . ASP A 1 87 ? -20.081 6.200 12.320 1.00 95.06 87 ASP A O 1
ATOM 647 N N . ALA A 1 88 ? -18.371 6.201 13.771 1.00 96.00 88 ALA A N 1
ATOM 648 C CA . ALA A 1 88 ? -17.700 7.364 13.191 1.00 96.00 88 ALA A CA 1
ATOM 649 C C . ALA A 1 88 ? -17.204 7.105 11.754 1.00 96.00 88 ALA A C 1
ATOM 651 O O . ALA A 1 88 ? -17.248 7.993 10.909 1.00 96.00 88 ALA A O 1
ATOM 652 N N . ILE A 1 89 ? -16.754 5.884 11.441 1.00 95.06 89 ILE A N 1
ATOM 653 C CA . ILE A 1 89 ? -16.389 5.498 10.069 1.00 95.06 89 ILE A CA 1
ATOM 654 C C . ILE A 1 89 ? -17.626 5.507 9.168 1.00 95.06 89 ILE A C 1
ATOM 656 O O . ILE A 1 89 ? -17.563 6.043 8.066 1.00 95.06 89 ILE A O 1
ATOM 660 N N . VAL A 1 90 ? -18.743 4.938 9.628 1.00 93.06 90 VAL A N 1
ATOM 661 C CA . VAL A 1 90 ? -20.006 4.923 8.873 1.00 93.06 90 VAL A CA 1
ATOM 662 C C . VAL A 1 90 ? -20.518 6.346 8.635 1.00 93.06 90 VAL A C 1
ATOM 664 O O . VAL A 1 90 ? -20.958 6.659 7.530 1.00 93.06 90 VAL A O 1
ATOM 667 N N . GLU A 1 91 ? -20.402 7.229 9.626 1.00 93.19 91 GLU A N 1
ATOM 668 C CA . GLU A 1 91 ? -20.734 8.648 9.480 1.00 93.19 91 GLU A CA 1
ATOM 669 C C . GLU A 1 91 ? -19.861 9.333 8.416 1.00 93.19 91 GLU A C 1
ATOM 671 O O . GLU A 1 91 ? -20.382 10.028 7.544 1.00 93.19 91 GLU A O 1
ATOM 676 N N . GLU A 1 92 ? -18.548 9.079 8.418 1.00 92.62 92 GLU A N 1
ATOM 677 C CA . GLU A 1 92 ? -17.620 9.650 7.433 1.00 92.62 92 GLU A CA 1
ATOM 678 C C . GLU A 1 92 ? -17.853 9.152 5.999 1.00 92.62 92 GLU A C 1
ATOM 680 O O . GLU A 1 92 ? -17.541 9.869 5.040 1.00 92.62 92 GLU A O 1
ATOM 685 N N . LEU A 1 93 ? -18.403 7.947 5.831 1.00 90.62 93 LEU A N 1
ATOM 686 C CA . LEU A 1 93 ? -18.831 7.426 4.529 1.00 90.62 93 LEU A CA 1
ATOM 687 C C . LEU A 1 93 ? -20.081 8.148 4.002 1.00 90.62 93 LEU A C 1
ATOM 689 O O . LEU A 1 93 ? -20.215 8.337 2.790 1.00 90.62 93 LEU A O 1
ATOM 693 N N . GLY A 1 94 ? -20.930 8.641 4.905 1.00 85.31 94 GLY A N 1
ATOM 694 C CA . GLY A 1 94 ? -22.149 9.375 4.586 1.00 85.31 94 GLY A CA 1
ATOM 695 C C . GLY A 1 94 ? -23.289 8.483 4.084 1.00 85.31 94 GLY A C 1
ATOM 696 O O . GLY A 1 94 ? -23.155 7.276 3.897 1.00 85.31 94 GLY A O 1
ATOM 697 N N . SER A 1 95 ? -24.454 9.091 3.856 1.00 73.25 95 SER A N 1
ATOM 698 C CA . SER A 1 95 ? -25.668 8.386 3.415 1.00 73.25 95 SER A CA 1
ATOM 699 C C . SER A 1 95 ? -25.643 7.950 1.945 1.00 73.25 95 SER A C 1
ATOM 701 O O . SER A 1 95 ? -26.436 7.095 1.554 1.00 73.25 95 SER A O 1
ATOM 703 N N . GLU A 1 96 ? -24.759 8.531 1.131 1.00 65.31 96 GLU A N 1
ATOM 704 C CA . GLU A 1 96 ? -24.736 8.333 -0.324 1.00 65.31 96 GLU A CA 1
ATOM 705 C C . GLU A 1 96 ? -23.899 7.127 -0.774 1.00 65.31 96 GLU A C 1
ATOM 707 O O . GLU A 1 96 ? -24.157 6.578 -1.844 1.00 65.31 96 GLU A O 1
ATOM 712 N N . SER A 1 97 ? -22.927 6.671 0.027 1.00 65.69 97 SER A N 1
ATOM 713 C CA . SER A 1 97 ? -22.084 5.518 -0.311 1.00 65.69 97 SER A CA 1
ATOM 714 C C . SER A 1 97 ? -21.812 4.656 0.914 1.00 65.69 97 SER A C 1
ATOM 716 O O . SER A 1 97 ? -21.131 5.081 1.839 1.00 65.69 97 SER A O 1
ATOM 718 N N . LYS A 1 98 ? -22.296 3.410 0.892 1.00 72.31 98 LYS A N 1
ATOM 719 C CA . LYS A 1 98 ? -21.963 2.408 1.921 1.00 72.31 98 LYS A CA 1
ATOM 720 C C . LYS A 1 98 ? -20.565 1.816 1.745 1.00 72.31 98 LYS A C 1
ATOM 722 O O . LYS A 1 98 ? -20.007 1.272 2.691 1.00 72.31 98 LYS A O 1
ATOM 727 N N . ASP A 1 99 ? -20.000 1.948 0.547 1.00 83.62 99 ASP A N 1
ATOM 728 C CA . ASP A 1 99 ? -18.707 1.371 0.209 1.00 83.62 99 ASP A CA 1
ATOM 729 C C . ASP A 1 99 ? -17.614 2.440 0.201 1.00 83.62 99 ASP A C 1
ATOM 731 O O . ASP A 1 99 ? -17.767 3.522 -0.378 1.00 83.62 99 ASP A O 1
ATOM 735 N N . LEU A 1 100 ? -16.465 2.109 0.792 1.00 91.81 100 LEU A N 1
ATOM 736 C CA . LEU A 1 100 ? -15.259 2.915 0.665 1.00 91.81 100 LEU A CA 1
ATOM 737 C C . LEU A 1 100 ? -14.560 2.576 -0.652 1.00 91.81 100 LEU A C 1
ATOM 739 O O . LEU A 1 100 ? -14.145 1.439 -0.861 1.00 91.81 100 LEU A O 1
ATOM 743 N N . ILE A 1 101 ? -14.386 3.558 -1.535 1.00 93.75 101 ILE A N 1
ATOM 744 C CA . ILE A 1 101 ? -13.733 3.356 -2.834 1.00 93.75 101 ILE A CA 1
ATOM 745 C C . ILE A 1 101 ? -12.287 3.851 -2.782 1.00 93.75 101 ILE A C 1
ATOM 747 O O . ILE A 1 101 ? -12.018 4.999 -2.430 1.00 93.75 101 ILE A O 1
ATOM 751 N N . ILE A 1 102 ? -11.352 2.996 -3.195 1.00 95.44 102 ILE A N 1
ATOM 752 C CA . ILE A 1 102 ? -9.929 3.316 -3.315 1.00 95.44 102 ILE A CA 1
ATOM 753 C C . ILE A 1 102 ? -9.536 3.378 -4.794 1.00 95.44 102 ILE A C 1
ATOM 755 O O . ILE A 1 102 ? -9.346 2.324 -5.412 1.00 95.44 102 ILE A O 1
ATOM 759 N N . PRO A 1 103 ? -9.373 4.579 -5.377 1.00 96.38 103 PRO A N 1
ATOM 760 C CA . PRO A 1 103 ? -8.778 4.715 -6.697 1.00 96.38 103 PRO A CA 1
ATOM 761 C C . PRO A 1 103 ? -7.264 4.485 -6.618 1.00 96.38 103 PRO A C 1
ATOM 763 O O . PRO A 1 103 ? -6.574 5.053 -5.771 1.00 96.38 103 PRO A O 1
ATOM 766 N N . LEU A 1 104 ? -6.730 3.667 -7.521 1.00 97.25 104 LEU A N 1
ATOM 767 C CA . LEU A 1 104 ? -5.290 3.474 -7.708 1.00 97.25 104 LEU A CA 1
ATOM 768 C C . LEU A 1 104 ? -4.869 4.147 -9.017 1.00 97.25 104 LEU A C 1
ATOM 770 O O . LEU A 1 104 ? -4.549 3.487 -10.005 1.00 97.25 104 LEU A O 1
ATOM 774 N N . ASN A 1 105 ? -4.934 5.477 -9.025 1.00 96.44 105 ASN A N 1
ATOM 775 C CA . ASN A 1 105 ? -4.787 6.304 -10.223 1.00 96.44 105 ASN A CA 1
ATOM 776 C C . ASN A 1 105 ? -3.536 7.204 -10.228 1.00 96.44 105 ASN A C 1
ATOM 778 O O . ASN A 1 105 ? -3.341 8.023 -11.128 1.00 96.44 105 ASN A O 1
ATOM 782 N N . LYS A 1 106 ? -2.673 7.057 -9.221 1.00 96.06 106 LYS A N 1
ATOM 783 C CA . LYS A 1 106 ? -1.347 7.667 -9.147 1.00 96.06 106 LYS A CA 1
ATOM 784 C C . LYS A 1 106 ? -0.300 6.587 -8.944 1.00 96.06 106 LYS A C 1
ATOM 786 O O . LYS A 1 106 ? -0.490 5.722 -8.100 1.00 96.06 106 LYS A O 1
ATOM 791 N N . MET A 1 107 ? 0.816 6.685 -9.648 1.00 96.94 107 MET A N 1
ATOM 792 C CA . MET A 1 107 ? 2.044 5.941 -9.411 1.00 96.94 107 MET A CA 1
ATOM 793 C C . MET A 1 107 ? 3.184 6.914 -9.126 1.00 96.94 107 MET A C 1
ATOM 795 O O . MET A 1 107 ? 3.289 7.974 -9.743 1.00 96.94 107 MET A O 1
ATOM 799 N N . ASP A 1 108 ? 4.043 6.553 -8.182 1.00 95.25 108 ASP A N 1
ATOM 800 C CA . ASP A 1 108 ? 5.250 7.310 -7.865 1.00 95.25 108 ASP A CA 1
ATOM 801 C C . ASP A 1 108 ? 6.237 6.413 -7.100 1.00 95.25 108 ASP A C 1
ATOM 803 O O . ASP A 1 108 ? 5.994 5.224 -6.857 1.00 95.25 108 ASP A O 1
ATOM 807 N N . VAL A 1 109 ? 7.350 6.999 -6.676 1.00 95.44 109 VAL A N 1
ATOM 808 C CA . VAL A 1 109 ? 8.404 6.334 -5.919 1.00 95.44 109 VAL A CA 1
ATOM 809 C C . VAL A 1 109 ? 8.541 6.876 -4.493 1.00 95.44 109 VAL A C 1
ATOM 811 O O . VAL A 1 109 ? 8.035 7.943 -4.141 1.00 95.44 109 VAL A O 1
ATOM 814 N N . LEU A 1 110 ? 9.203 6.108 -3.626 1.00 91.94 110 LEU A N 1
ATOM 815 C CA . LEU A 1 110 ? 9.727 6.565 -2.334 1.00 91.94 110 LEU A CA 1
ATOM 816 C C . LEU A 1 110 ? 11.190 6.135 -2.204 1.00 91.94 110 LEU A C 1
ATOM 818 O O . LEU A 1 110 ? 11.610 5.154 -2.822 1.00 91.94 110 LEU A O 1
ATOM 822 N N . LYS A 1 111 ? 11.926 6.826 -1.321 1.00 86.56 111 LYS A N 1
ATOM 823 C CA . LYS A 1 111 ? 13.347 6.565 -1.034 1.00 86.56 111 LYS A CA 1
ATOM 824 C C . LYS A 1 111 ? 14.182 6.626 -2.317 1.00 86.56 111 LYS A C 1
ATOM 826 O O . LYS A 1 111 ? 14.712 5.617 -2.774 1.00 86.56 111 LYS A O 1
ATOM 831 N N . THR A 1 112 ? 14.201 7.807 -2.923 1.00 85.06 112 THR A N 1
ATOM 832 C CA . THR A 1 112 ? 14.972 8.088 -4.133 1.00 85.06 112 THR A CA 1
ATOM 833 C C . THR A 1 112 ? 16.421 8.390 -3.788 1.00 85.06 112 THR A C 1
ATOM 835 O O . THR A 1 112 ? 16.685 9.117 -2.829 1.00 85.06 112 THR A O 1
ATOM 838 N N . GLU A 1 113 ? 17.337 7.873 -4.594 1.00 84.81 113 GLU A N 1
ATOM 839 C CA . GLU A 1 113 ? 18.756 8.224 -4.565 1.00 84.81 113 GLU A CA 1
ATOM 840 C C . GLU A 1 113 ? 19.081 9.209 -5.704 1.00 84.81 113 GLU A C 1
ATOM 842 O O . GLU A 1 113 ? 18.212 9.572 -6.505 1.00 84.81 113 GLU A O 1
ATOM 847 N N . ALA A 1 114 ? 20.333 9.668 -5.776 1.00 71.75 114 ALA A N 1
ATOM 848 C CA . ALA A 1 114 ? 20.802 10.445 -6.921 1.00 71.75 114 ALA A CA 1
ATOM 849 C C . ALA A 1 114 ? 20.609 9.651 -8.233 1.00 71.75 114 ALA A C 1
ATOM 851 O O . ALA A 1 114 ? 20.719 8.428 -8.247 1.00 71.75 114 ALA A O 1
ATOM 852 N N . GLY A 1 115 ? 20.315 10.346 -9.338 1.00 67.69 115 GLY A N 1
ATOM 853 C CA . GLY A 1 115 ? 20.230 9.717 -10.665 1.00 67.69 115 GLY A CA 1
ATOM 854 C C . GLY A 1 115 ? 18.949 8.921 -10.947 1.00 67.69 115 GLY A C 1
ATOM 855 O O . GLY A 1 115 ? 19.016 7.892 -11.599 1.00 67.69 115 GLY A O 1
ATOM 856 N N . GLN A 1 116 ? 17.782 9.376 -10.469 1.00 84.44 116 GLN A N 1
ATOM 857 C CA . GLN A 1 116 ? 16.466 8.762 -10.758 1.00 84.44 116 GLN A CA 1
ATOM 858 C C . GLN A 1 116 ? 16.299 7.303 -10.263 1.00 84.44 116 GLN A C 1
ATOM 860 O O . GLN A 1 116 ? 15.351 6.612 -10.637 1.00 84.44 116 GLN A O 1
ATOM 865 N N . MET A 1 117 ? 17.166 6.848 -9.361 1.00 93.25 117 MET A N 1
ATOM 866 C CA . MET A 1 117 ? 17.097 5.521 -8.750 1.00 93.25 117 MET A CA 1
ATOM 867 C C . MET A 1 117 ? 16.139 5.514 -7.551 1.00 93.25 117 MET A C 1
ATOM 869 O O . MET A 1 117 ? 16.050 6.494 -6.805 1.00 93.25 117 MET A O 1
ATOM 873 N N . ALA A 1 118 ? 15.406 4.418 -7.348 1.00 95.56 118 ALA A N 1
ATOM 874 C CA . ALA A 1 118 ? 14.430 4.295 -6.266 1.00 95.56 118 ALA A CA 1
ATOM 875 C C . ALA A 1 118 ? 14.416 2.904 -5.615 1.00 95.56 118 ALA A C 1
ATOM 877 O O . ALA A 1 118 ? 14.829 1.905 -6.203 1.00 95.56 118 ALA A O 1
ATOM 878 N N . HIS A 1 119 ? 13.896 2.836 -4.387 1.00 96.44 119 HIS A N 1
ATOM 879 C CA . HIS A 1 119 ? 13.747 1.576 -3.647 1.00 96.44 119 HIS A CA 1
ATOM 880 C C . HIS A 1 119 ? 12.308 1.094 -3.506 1.00 96.44 119 HIS A C 1
ATOM 882 O O . HIS A 1 119 ? 12.080 -0.073 -3.182 1.00 96.44 119 HIS A O 1
ATOM 888 N N . VAL A 1 120 ? 11.330 1.977 -3.701 1.00 97.19 120 VAL A N 1
ATOM 889 C CA . VAL A 1 120 ? 9.913 1.642 -3.566 1.00 97.19 120 VAL A CA 1
ATOM 890 C C . VAL A 1 120 ? 9.141 2.261 -4.718 1.00 97.19 120 VAL A C 1
ATOM 892 O O . VAL A 1 120 ? 9.210 3.472 -4.895 1.00 97.19 120 VAL A O 1
ATOM 895 N N . LEU A 1 121 ? 8.388 1.441 -5.453 1.00 98.00 121 LEU A N 1
ATOM 896 C CA . LEU A 1 121 ? 7.371 1.879 -6.411 1.00 98.00 121 LEU A CA 1
ATOM 897 C C . LEU A 1 121 ? 6.006 1.610 -5.790 1.00 98.00 121 LEU A C 1
ATOM 899 O O . LEU A 1 121 ? 5.772 0.518 -5.254 1.00 98.00 121 LEU A O 1
ATOM 903 N N . TRP A 1 122 ? 5.102 2.575 -5.862 1.00 98.00 122 TRP A N 1
ATOM 904 C CA . TRP A 1 122 ? 3.771 2.445 -5.288 1.00 98.00 122 TRP A CA 1
ATOM 905 C C . TRP A 1 122 ? 2.701 3.022 -6.209 1.00 98.00 122 TRP A C 1
ATOM 907 O O . TRP A 1 122 ? 2.978 3.931 -6.986 1.00 98.00 122 TRP A O 1
ATOM 917 N N . ALA A 1 123 ? 1.480 2.499 -6.087 1.00 97.94 123 ALA A N 1
ATOM 918 C CA . ALA A 1 123 ? 0.276 3.076 -6.672 1.00 97.94 123 ALA A CA 1
ATOM 919 C C . ALA A 1 123 ? -0.717 3.488 -5.578 1.00 97.94 123 ALA A C 1
ATOM 921 O O . ALA A 1 123 ? -0.789 2.841 -4.539 1.00 97.94 123 ALA A O 1
ATOM 922 N N . GLY A 1 124 ? -1.473 4.560 -5.762 1.00 97.12 124 GLY A N 1
ATOM 923 C CA . GLY A 1 124 ? -2.396 5.081 -4.753 1.00 97.12 124 GLY A CA 1
ATOM 924 C C . GLY A 1 124 ? -3.376 6.101 -5.326 1.00 97.12 124 GLY A C 1
ATOM 925 O O . GLY A 1 124 ? -3.356 6.347 -6.535 1.00 97.12 124 GLY A O 1
ATOM 926 N N . PRO A 1 125 ? -4.228 6.692 -4.477 1.00 95.75 125 PRO A N 1
ATOM 927 C CA . PRO A 1 125 ? -5.120 7.761 -4.896 1.00 95.75 125 PRO A CA 1
ATOM 928 C C . PRO A 1 125 ? -4.321 9.022 -5.246 1.00 95.75 125 PRO A C 1
ATOM 930 O O . PRO A 1 125 ? -3.354 9.379 -4.563 1.00 95.75 125 PRO A O 1
ATOM 933 N N . LYS A 1 126 ? -4.729 9.719 -6.308 1.00 92.81 126 LYS A N 1
ATOM 934 C CA . LYS A 1 126 ? -4.252 11.073 -6.601 1.00 92.81 126 LYS A CA 1
ATOM 935 C C . LYS A 1 126 ? -4.634 12.010 -5.448 1.00 92.81 126 LYS A C 1
ATOM 937 O O . LYS A 1 126 ? -5.769 11.947 -4.977 1.00 92.81 126 LYS A O 1
ATOM 942 N N . PRO A 1 127 ? -3.730 12.908 -5.020 1.00 86.50 127 PRO A N 1
ATOM 943 C CA . PRO A 1 127 ? -4.082 13.955 -4.072 1.00 86.50 127 PRO A CA 1
ATOM 944 C C . PRO A 1 127 ? -5.211 14.825 -4.633 1.00 86.50 127 PRO A C 1
ATOM 946 O O . PRO A 1 127 ? -5.115 15.306 -5.763 1.00 86.50 127 PRO A O 1
ATOM 949 N N . SER A 1 128 ? -6.252 15.048 -3.836 1.00 84.31 128 SER A N 1
ATOM 950 C CA . SER A 1 128 ? -7.331 15.989 -4.137 1.00 84.31 128 SER A CA 1
ATOM 951 C C . SER A 1 128 ? -7.289 17.163 -3.160 1.00 84.31 128 SER A C 1
ATOM 953 O O . SER A 1 128 ? -6.812 17.030 -2.032 1.00 84.31 128 SER A O 1
ATOM 955 N N . ARG A 1 129 ? -7.782 18.329 -3.595 1.00 78.88 129 ARG A N 1
ATOM 956 C CA . ARG A 1 129 ? -8.009 19.475 -2.696 1.00 78.88 129 ARG A CA 1
ATOM 957 C C . ARG A 1 129 ? -9.206 1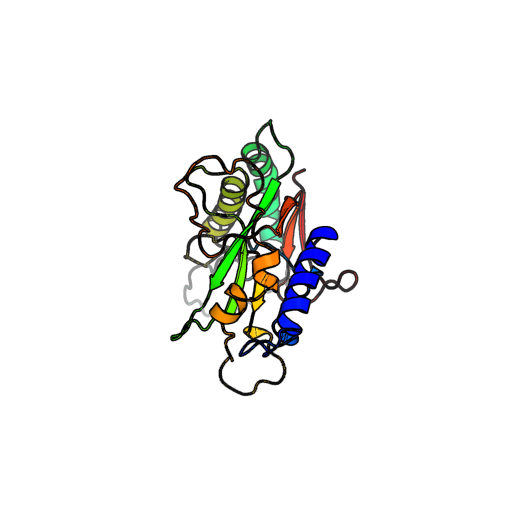9.231 -1.780 1.00 78.88 129 ARG A C 1
ATOM 959 O O . ARG A 1 129 ? -9.200 19.673 -0.635 1.00 78.88 129 ARG A O 1
ATOM 966 N N . GLU A 1 130 ? -10.211 18.526 -2.286 1.00 83.44 130 GLU A N 1
ATOM 967 C CA . GLU A 1 130 ? -11.394 18.133 -1.529 1.00 83.44 130 GLU A CA 1
ATOM 968 C C . GLU A 1 130 ? -11.141 16.800 -0.831 1.00 83.44 130 GLU A C 1
ATOM 970 O O . GLU A 1 130 ? -10.644 15.853 -1.444 1.00 83.44 130 GLU A O 1
ATOM 975 N N . LYS A 1 131 ? -11.489 16.724 0.458 1.00 85.88 131 LYS A N 1
ATOM 976 C CA . LYS A 1 131 ? -11.333 15.497 1.241 1.00 85.88 131 LYS A CA 1
ATOM 977 C C . LYS A 1 131 ? -12.411 14.498 0.844 1.00 85.88 131 LYS A C 1
ATOM 979 O O . LYS A 1 131 ? -13.572 14.657 1.226 1.00 85.88 131 LYS A O 1
ATOM 984 N N . SER A 1 132 ? -12.012 13.455 0.129 1.00 91.06 132 SER A N 1
ATOM 985 C CA . SER A 1 132 ? -12.881 12.326 -0.204 1.00 91.06 132 SER A CA 1
ATOM 986 C C . SER A 1 132 ? -13.264 11.522 1.052 1.00 91.06 132 SER A C 1
ATOM 988 O O . SER A 1 132 ? -12.576 11.630 2.073 1.00 91.06 132 SER A O 1
ATOM 990 N N . PRO A 1 133 ? -14.307 10.669 1.005 1.00 92.19 133 PRO A N 1
ATOM 991 C CA . PRO A 1 133 ? -14.582 9.716 2.086 1.00 92.19 133 PRO A CA 1
ATOM 992 C C . PRO A 1 133 ? -13.353 8.872 2.459 1.00 92.19 133 PRO A C 1
ATOM 994 O O . PRO A 1 133 ? -13.085 8.655 3.638 1.00 92.19 133 PRO A O 1
ATOM 997 N N . LEU A 1 134 ? -12.535 8.484 1.470 1.00 93.81 134 LEU A N 1
ATOM 998 C CA . LEU A 1 134 ? -11.270 7.784 1.701 1.00 93.81 134 LEU A CA 1
ATOM 999 C C . LEU A 1 134 ? -10.307 8.599 2.565 1.00 93.81 134 LEU A C 1
ATOM 1001 O O . LEU A 1 134 ? -9.726 8.053 3.504 1.00 93.81 134 LEU A O 1
ATOM 1005 N N . ASP A 1 135 ? -10.143 9.890 2.272 1.00 93.75 135 ASP A N 1
ATOM 1006 C CA . ASP A 1 135 ? -9.274 10.765 3.058 1.00 93.75 135 ASP A CA 1
ATOM 1007 C C . ASP A 1 135 ? -9.791 10.908 4.486 1.00 93.75 135 ASP A C 1
ATOM 1009 O O . ASP A 1 135 ? -9.005 10.842 5.431 1.00 93.75 135 ASP A O 1
ATOM 1013 N N . ARG A 1 136 ? -11.101 11.097 4.664 1.00 94.50 136 ARG A N 1
ATOM 1014 C CA . ARG A 1 136 ? -11.687 11.306 5.990 1.00 94.50 136 ARG A CA 1
ATOM 1015 C C . ARG A 1 136 ? -11.608 10.049 6.850 1.00 94.50 136 ARG A C 1
ATOM 1017 O O . ARG A 1 136 ? -11.008 10.111 7.919 1.00 94.50 136 ARG A O 1
ATOM 1024 N N . VAL A 1 137 ? -12.060 8.901 6.340 1.00 95.38 137 VAL A N 1
ATOM 1025 C CA . VAL A 1 137 ? -11.978 7.606 7.041 1.00 95.38 137 VAL A CA 1
ATOM 1026 C C . VAL A 1 137 ? -10.527 7.248 7.371 1.00 95.38 137 VAL A C 1
ATOM 1028 O O . VAL A 1 137 ? -10.208 6.901 8.509 1.00 95.38 137 VAL A O 1
ATOM 1031 N N . SER A 1 138 ? -9.613 7.377 6.404 1.00 96.62 138 SER A N 1
ATOM 1032 C CA . SER A 1 138 ? -8.205 7.027 6.625 1.00 96.62 138 SER A CA 1
ATOM 1033 C C . SER A 1 138 ? -7.545 7.912 7.681 1.00 96.62 138 SER A C 1
ATOM 1035 O O . SER A 1 138 ? -6.785 7.417 8.517 1.00 96.62 138 SER A O 1
ATOM 1037 N N . ASN A 1 139 ? -7.832 9.219 7.662 1.00 96.38 139 ASN A N 1
ATOM 1038 C CA . ASN A 1 139 ? -7.298 10.148 8.653 1.00 96.38 139 ASN A CA 1
ATOM 1039 C C . ASN A 1 139 ? -7.960 9.975 10.022 1.00 96.38 139 ASN A C 1
ATOM 1041 O O . ASN A 1 139 ? -7.246 10.070 11.014 1.00 96.38 139 ASN A O 1
ATOM 1045 N N . LEU A 1 140 ? -9.263 9.682 10.095 1.00 97.62 140 LEU A N 1
ATOM 1046 C CA . LEU A 1 140 ? -9.969 9.371 11.342 1.00 97.62 140 LEU A CA 1
ATOM 1047 C C . LEU A 1 140 ? -9.289 8.203 12.064 1.00 97.62 140 LEU A C 1
ATOM 1049 O O . LEU A 1 140 ? -8.857 8.350 13.208 1.00 97.62 140 LEU A O 1
ATOM 1053 N N . VAL A 1 141 ? -9.112 7.075 11.370 1.00 98.06 141 VAL A N 1
ATOM 1054 C CA . VAL A 1 141 ? -8.472 5.879 11.936 1.00 98.06 141 VAL A CA 1
ATOM 1055 C C . VAL A 1 141 ? -7.023 6.167 12.319 1.00 98.06 141 VAL A C 1
ATOM 1057 O O . VAL A 1 141 ? -6.611 5.890 13.445 1.00 98.06 141 VAL A O 1
ATOM 1060 N N . ASN A 1 142 ? -6.234 6.766 11.421 1.00 98.31 142 ASN A N 1
ATOM 1061 C CA . ASN A 1 142 ? -4.833 7.067 11.715 1.00 98.31 142 ASN A CA 1
ATOM 1062 C C . ASN A 1 142 ? -4.681 8.018 12.912 1.00 98.31 142 ASN A C 1
ATOM 1064 O O . ASN A 1 142 ? -3.831 7.783 13.771 1.00 98.31 142 ASN A O 1
ATOM 1068 N N . LYS A 1 143 ? -5.507 9.066 12.984 1.00 97.75 143 LYS A N 1
ATOM 1069 C CA . LYS A 1 143 ? -5.507 10.045 14.072 1.00 97.75 143 LYS A CA 1
ATOM 1070 C C . LYS A 1 143 ? -5.877 9.386 15.398 1.00 97.75 143 LYS A C 1
ATOM 1072 O O . LYS A 1 143 ? -5.109 9.519 16.343 1.00 97.75 143 LYS A O 1
ATOM 1077 N N . ALA A 1 144 ? -6.965 8.618 15.447 1.00 98.25 144 ALA A N 1
ATOM 1078 C CA . ALA A 1 144 ? -7.396 7.933 16.664 1.00 98.25 144 ALA A CA 1
ATOM 1079 C C . ALA A 1 144 ? -6.300 7.013 17.223 1.00 98.25 144 ALA A C 1
ATOM 1081 O O . ALA A 1 144 ? -5.995 7.058 18.414 1.00 98.25 144 ALA A O 1
ATOM 1082 N N . PHE A 1 145 ? -5.640 6.234 16.361 1.00 98.06 145 PHE A N 1
ATOM 1083 C CA . PHE A 1 145 ? -4.534 5.367 16.775 1.00 98.06 145 PHE A CA 1
ATOM 1084 C C . PHE A 1 145 ? -3.281 6.144 17.211 1.00 98.06 145 PHE A C 1
ATOM 1086 O O . PHE A 1 145 ? -2.548 5.667 18.076 1.00 98.06 145 PHE A O 1
ATOM 1093 N N . ARG A 1 146 ? -3.013 7.334 16.661 1.00 96.94 146 ARG A N 1
ATOM 1094 C CA . ARG A 1 146 ? -1.921 8.208 17.131 1.00 96.94 146 ARG A CA 1
ATOM 1095 C C . ARG A 1 146 ? -2.222 8.850 18.476 1.00 96.94 146 ARG A C 1
ATOM 1097 O O . ARG A 1 146 ? -1.362 8.842 19.346 1.00 96.94 146 ARG A O 1
ATOM 1104 N N . GLU A 1 147 ? -3.418 9.408 18.637 1.00 96.88 147 GLU A N 1
ATOM 1105 C CA . GLU A 1 147 ? -3.847 10.085 19.868 1.00 96.88 147 GLU A CA 1
ATOM 1106 C C . GLU A 1 147 ? -3.922 9.108 21.031 1.00 96.88 147 GLU A C 1
ATOM 1108 O O . GLU A 1 147 ? -3.500 9.420 22.139 1.00 96.88 147 GLU A O 1
ATOM 1113 N N . ASN A 1 148 ? -4.344 7.879 20.746 1.00 96.44 148 ASN A N 1
ATOM 1114 C CA . ASN A 1 148 ? -4.266 6.801 21.706 1.00 96.44 148 ASN A CA 1
ATOM 1115 C C . ASN A 1 148 ? -2.864 6.211 21.809 1.00 96.44 148 ASN A C 1
ATOM 1117 O O . ASN A 1 148 ? -2.742 5.239 22.514 1.00 96.44 148 ASN A O 1
ATOM 1121 N N . GLY A 1 149 ? -1.810 6.709 21.153 1.00 95.31 149 GLY A N 1
ATOM 1122 C CA . GLY A 1 149 ? -0.402 6.296 21.317 1.00 95.31 149 GLY A CA 1
ATOM 1123 C C . GLY A 1 149 ? 0.034 4.976 20.659 1.00 95.31 149 GLY A C 1
ATOM 1124 O O . GLY A 1 149 ? 1.128 4.498 20.938 1.00 95.31 149 GLY A O 1
ATOM 1125 N N . PHE A 1 150 ? -0.794 4.357 19.811 1.00 96.12 150 PHE A N 1
ATOM 1126 C CA . PHE A 1 150 ? -0.445 3.103 19.121 1.00 96.12 150 PHE A CA 1
ATOM 1127 C C . PHE A 1 150 ? 0.507 3.342 17.943 1.00 96.12 150 PHE A C 1
ATOM 1129 O O . PHE A 1 150 ? 1.396 2.537 17.673 1.00 96.12 150 PHE A O 1
ATOM 1136 N N . ILE A 1 151 ? 0.319 4.452 17.224 1.00 96.38 151 ILE A N 1
ATOM 1137 C CA . ILE A 1 151 ? 1.169 4.848 16.096 1.00 96.38 151 ILE A CA 1
ATOM 1138 C C . ILE A 1 151 ? 2.117 5.953 16.558 1.00 96.38 151 ILE A C 1
ATOM 1140 O O . ILE A 1 151 ? 1.681 7.049 16.901 1.00 96.38 151 ILE A O 1
ATOM 1144 N N . THR A 1 152 ? 3.420 5.681 16.497 1.00 93.75 152 THR A N 1
ATOM 1145 C CA . THR A 1 152 ? 4.479 6.628 16.893 1.00 93.75 152 THR A CA 1
ATOM 1146 C C . THR A 1 152 ? 5.080 7.405 15.718 1.00 93.75 152 THR A C 1
ATOM 1148 O O . THR A 1 152 ? 5.758 8.414 15.921 1.00 93.75 152 THR A O 1
ATOM 1151 N N . GLU A 1 153 ? 4.834 6.960 14.480 1.00 92.31 153 GLU A N 1
ATOM 1152 C CA . GLU A 1 153 ? 5.249 7.669 13.267 1.00 92.31 153 GLU A CA 1
ATOM 1153 C C . GLU A 1 153 ? 4.647 9.078 13.249 1.00 92.31 153 GLU A C 1
ATOM 1155 O O . GLU A 1 153 ? 3.443 9.247 13.417 1.00 92.31 153 GLU A O 1
ATOM 1160 N N . LYS A 1 154 ? 5.482 10.094 13.011 1.00 92.38 154 LYS A N 1
ATOM 1161 C CA . LYS A 1 154 ? 5.078 11.506 13.082 1.00 92.38 154 LYS A CA 1
ATOM 1162 C C . LYS A 1 154 ? 4.708 12.083 11.723 1.00 92.38 154 LYS A C 1
ATOM 1164 O O . LYS A 1 154 ? 3.872 12.981 11.664 1.00 92.38 154 LYS A O 1
ATOM 1169 N N . ARG A 1 155 ? 5.265 11.557 10.628 1.00 93.06 155 ARG A N 1
ATOM 1170 C CA . ARG A 1 155 ? 5.003 12.056 9.267 1.00 93.06 155 ARG A CA 1
ATOM 1171 C C . ARG A 1 155 ? 3.522 11.930 8.896 1.00 93.06 155 ARG A C 1
ATOM 1173 O O . ARG A 1 155 ? 2.884 10.995 9.371 1.00 93.06 155 ARG A O 1
ATOM 1180 N N . PRO A 1 156 ? 2.972 12.806 8.038 1.00 92.50 156 PRO A N 1
ATOM 1181 C CA . PRO A 1 156 ? 1.589 12.691 7.577 1.00 92.50 156 PRO A CA 1
ATOM 1182 C C . PRO A 1 156 ? 1.283 11.328 6.940 1.00 92.50 156 PRO A C 1
ATOM 1184 O O . PRO A 1 156 ? 2.161 10.710 6.328 1.00 92.50 156 PRO A O 1
ATOM 1187 N N . LEU A 1 157 ? 0.034 10.870 7.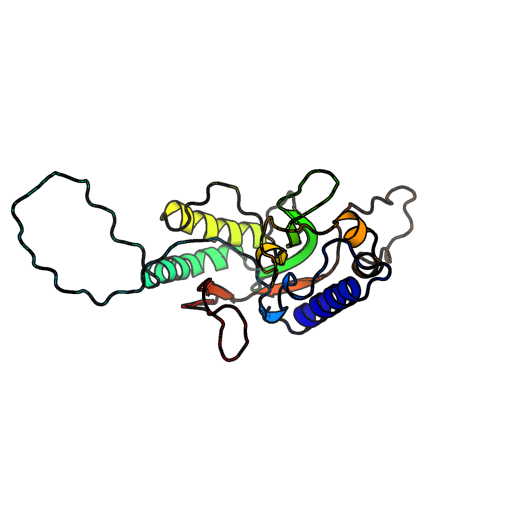063 1.00 94.88 157 LEU A N 1
ATOM 1188 C CA . LEU A 1 157 ? -0.424 9.655 6.395 1.00 94.88 157 LEU A CA 1
ATOM 1189 C C . LEU A 1 157 ? -0.332 9.833 4.873 1.00 94.88 157 LEU A C 1
ATOM 1191 O O . LEU A 1 157 ? -0.896 10.767 4.311 1.00 94.88 157 LEU A O 1
ATOM 1195 N N . LYS A 1 158 ? 0.361 8.908 4.206 1.00 94.50 158 LYS A N 1
ATOM 1196 C CA . LYS A 1 158 ? 0.410 8.819 2.744 1.00 94.50 158 LYS A CA 1
ATOM 1197 C C . LYS A 1 158 ? -0.200 7.497 2.310 1.00 94.50 158 LYS A C 1
ATOM 1199 O O . LYS A 1 158 ? 0.417 6.447 2.501 1.00 94.50 158 LYS A O 1
ATOM 1204 N N . LEU A 1 159 ? -1.385 7.553 1.710 1.00 96.44 159 LEU A N 1
ATOM 1205 C CA . LEU A 1 159 ? -2.053 6.373 1.171 1.00 96.44 159 LEU A CA 1
ATOM 1206 C C . LEU A 1 159 ? -1.301 5.880 -0.062 1.00 96.44 159 LEU A C 1
ATOM 1208 O O . LEU A 1 159 ? -1.154 6.596 -1.049 1.00 96.44 159 LEU A O 1
ATOM 1212 N N . HIS A 1 160 ? -0.787 4.660 0.020 1.00 96.62 160 HIS A N 1
ATOM 1213 C CA . HIS A 1 160 ? -0.072 4.031 -1.076 1.00 96.62 160 HIS A CA 1
ATOM 1214 C C . HIS A 1 160 ? -0.133 2.510 -0.956 1.00 96.62 160 HIS A C 1
ATOM 1216 O O . HIS A 1 160 ? -0.106 1.946 0.139 1.00 96.62 160 HIS A O 1
ATOM 1222 N N . CYS A 1 161 ? -0.188 1.855 -2.106 1.00 97.88 161 CYS A N 1
ATOM 1223 C CA . CYS A 1 161 ? -0.086 0.423 -2.291 1.00 97.88 161 CYS A CA 1
ATOM 1224 C C . CYS A 1 161 ? 1.285 0.130 -2.888 1.00 97.88 161 CYS A C 1
ATOM 1226 O O . CYS A 1 161 ? 1.578 0.517 -4.018 1.00 97.88 161 CYS A O 1
ATOM 1228 N N . THR A 1 162 ? 2.158 -0.518 -2.122 1.00 98.00 162 THR A N 1
ATOM 1229 C CA . THR A 1 162 ? 3.501 -0.848 -2.612 1.00 98.00 162 THR A CA 1
ATOM 1230 C C . THR A 1 162 ? 3.423 -1.943 -3.679 1.00 98.00 162 THR A C 1
ATOM 1232 O O . THR A 1 162 ? 2.849 -2.999 -3.422 1.00 98.00 162 THR A O 1
ATOM 1235 N N . ILE A 1 163 ? 4.046 -1.711 -4.838 1.00 98.31 163 ILE A N 1
ATOM 1236 C CA . ILE A 1 163 ? 4.152 -2.670 -5.953 1.00 98.31 163 ILE A CA 1
ATOM 1237 C C . ILE A 1 163 ? 5.564 -3.262 -6.017 1.00 98.31 163 ILE A C 1
ATOM 1239 O O . ILE A 1 163 ? 5.721 -4.471 -6.167 1.00 98.31 163 ILE A O 1
ATOM 1243 N N . ILE A 1 164 ? 6.595 -2.432 -5.841 1.00 98.19 164 ILE A N 1
ATOM 1244 C CA . ILE A 1 164 ? 8.002 -2.860 -5.833 1.00 98.19 164 ILE A CA 1
ATOM 1245 C C . ILE A 1 164 ? 8.65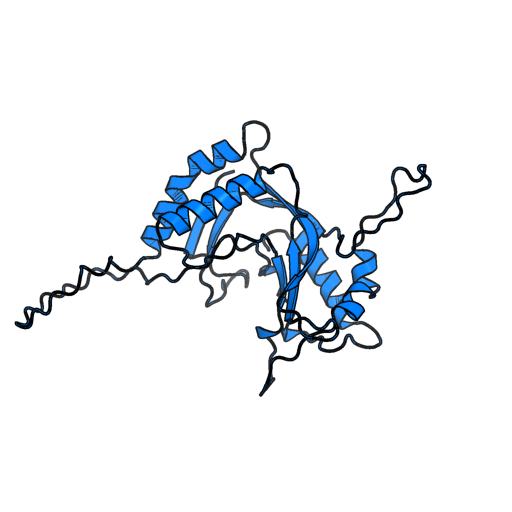0 -2.373 -4.546 1.00 98.19 164 ILE A C 1
ATOM 1247 O O . ILE A 1 164 ? 8.437 -1.231 -4.138 1.00 98.19 164 ILE A O 1
ATOM 1251 N N . ASN A 1 165 ? 9.443 -3.222 -3.896 1.00 97.12 165 ASN A N 1
ATOM 1252 C CA . ASN A 1 165 ? 10.224 -2.843 -2.726 1.00 97.12 165 ASN A CA 1
ATOM 1253 C C . ASN A 1 165 ? 11.547 -3.612 -2.659 1.00 97.12 165 ASN A C 1
ATOM 1255 O O . ASN A 1 165 ? 11.578 -4.815 -2.382 1.00 97.12 165 ASN A O 1
ATOM 1259 N N . THR A 1 166 ? 12.657 -2.900 -2.839 1.00 96.12 166 THR A N 1
ATOM 1260 C CA . THR A 1 166 ? 13.995 -3.503 -2.916 1.00 96.12 166 THR A CA 1
ATOM 1261 C C . THR A 1 166 ? 14.455 -4.134 -1.608 1.00 96.12 166 THR A C 1
ATOM 1263 O O . THR A 1 166 ? 15.377 -4.947 -1.626 1.00 96.12 166 THR A O 1
ATOM 1266 N N . LYS A 1 167 ? 13.798 -3.838 -0.475 1.00 93.25 167 LYS A N 1
ATOM 1267 C CA . LYS A 1 167 ? 14.101 -4.481 0.815 1.00 93.25 167 LYS A CA 1
ATOM 1268 C C . LYS A 1 167 ? 13.872 -5.996 0.801 1.00 93.25 167 LYS A C 1
ATOM 1270 O O . LYS A 1 167 ? 14.381 -6.685 1.675 1.00 93.25 167 LYS A O 1
ATOM 1275 N N . TYR A 1 168 ? 13.074 -6.505 -0.142 1.00 93.00 168 TYR A N 1
ATOM 1276 C CA . TYR A 1 168 ? 12.772 -7.934 -0.263 1.00 93.00 168 TYR A CA 1
ATOM 1277 C C . TYR A 1 168 ? 13.735 -8.690 -1.182 1.00 93.00 168 TYR A C 1
ATOM 1279 O O . TYR A 1 168 ? 13.557 -9.895 -1.371 1.00 93.00 168 TYR A O 1
ATOM 1287 N N . ARG A 1 169 ? 14.749 -8.010 -1.738 1.00 94.81 169 ARG A N 1
ATOM 1288 C CA . ARG A 1 169 ? 15.713 -8.633 -2.643 1.00 94.81 169 ARG A CA 1
ATOM 1289 C C . ARG A 1 169 ? 16.355 -9.855 -1.985 1.00 94.81 169 ARG A C 1
ATOM 1291 O O . ARG A 1 169 ? 16.925 -9.758 -0.899 1.00 94.81 169 ARG A O 1
ATOM 1298 N N . LYS A 1 170 ? 16.296 -11.000 -2.660 1.00 91.88 170 LYS A N 1
ATOM 1299 C CA . LYS A 1 170 ? 16.970 -12.232 -2.232 1.00 91.88 170 LYS A CA 1
ATOM 1300 C C . LYS A 1 170 ? 18.405 -12.276 -2.755 1.00 91.88 170 LYS A C 1
ATOM 1302 O O . LYS A 1 170 ? 18.688 -11.787 -3.839 1.00 91.88 170 LYS A O 1
ATOM 1307 N N . GLY A 1 171 ? 19.305 -12.885 -1.983 1.00 83.38 171 GLY A N 1
ATOM 1308 C CA . GLY A 1 171 ? 20.678 -13.177 -2.420 1.00 83.38 171 GLY A CA 1
ATOM 1309 C C . GLY A 1 171 ? 21.647 -11.988 -2.450 1.00 83.38 171 GLY A C 1
ATOM 1310 O O . GLY A 1 171 ? 22.816 -12.180 -2.766 1.00 83.38 171 GLY A O 1
ATOM 1311 N N . GLY A 1 172 ? 21.214 -10.777 -2.087 1.00 70.75 172 GLY A N 1
ATOM 1312 C CA . GLY A 1 172 ? 22.096 -9.613 -2.000 1.00 70.75 172 GLY A CA 1
ATOM 1313 C C . GLY A 1 172 ? 22.860 -9.571 -0.676 1.00 70.75 172 GLY A C 1
ATOM 1314 O O . GLY A 1 172 ? 22.260 -9.333 0.370 1.00 70.75 172 GLY A O 1
ATOM 1315 N N . LYS A 1 173 ? 24.183 -9.761 -0.709 1.00 64.69 173 LYS A N 1
ATOM 1316 C CA . LYS A 1 173 ? 25.078 -9.359 0.387 1.00 64.69 173 LYS A CA 1
ATOM 1317 C C . LYS A 1 173 ? 25.591 -7.952 0.073 1.00 64.69 173 LYS A C 1
ATOM 1319 O O . LYS A 1 173 ? 26.335 -7.792 -0.887 1.00 64.69 173 LYS A O 1
ATOM 1324 N N . GLY A 1 174 ? 25.189 -6.939 0.840 1.00 73.81 174 GLY A N 1
ATOM 1325 C CA . GLY A 1 174 ? 25.691 -5.569 0.673 1.00 73.81 174 GLY A CA 1
ATOM 1326 C C . GLY A 1 174 ? 24.609 -4.491 0.690 1.00 73.81 174 GLY A C 1
ATOM 1327 O O . GLY A 1 174 ? 23.524 -4.690 1.235 1.00 73.81 174 GLY A O 1
ATOM 1328 N N . ARG A 1 175 ? 24.935 -3.321 0.123 1.00 81.88 175 ARG A N 1
ATOM 1329 C CA . ARG A 1 175 ? 24.016 -2.175 0.058 1.00 81.88 175 ARG A CA 1
ATOM 1330 C C . ARG A 1 175 ? 22.764 -2.518 -0.770 1.00 81.88 175 ARG A C 1
ATOM 1332 O O . ARG A 1 175 ? 22.879 -3.259 -1.748 1.00 81.88 175 ARG A O 1
ATOM 1339 N N . PRO A 1 176 ? 21.579 -1.988 -0.408 1.00 86.56 176 PRO A N 1
ATOM 1340 C CA . PRO A 1 176 ? 20.368 -2.167 -1.203 1.00 86.56 176 PRO A CA 1
ATOM 1341 C C . PRO A 1 176 ? 20.582 -1.718 -2.652 1.00 86.56 176 PRO A C 1
ATOM 1343 O O . PRO A 1 176 ? 21.032 -0.604 -2.882 1.00 86.56 176 PRO A O 1
ATOM 1346 N N . ILE A 1 177 ? 20.237 -2.569 -3.621 1.00 93.25 177 ILE A N 1
ATOM 1347 C CA . ILE A 1 177 ? 20.323 -2.234 -5.050 1.00 93.25 177 ILE A CA 1
ATOM 1348 C C . ILE A 1 177 ? 19.000 -1.572 -5.467 1.00 93.25 177 ILE A C 1
ATOM 1350 O O . ILE A 1 177 ? 17.968 -2.268 -5.438 1.00 93.25 177 ILE A O 1
ATOM 1354 N N . PRO A 1 178 ? 18.995 -0.269 -5.811 1.00 95.62 178 PRO A N 1
ATOM 1355 C CA . PRO A 1 178 ? 17.807 0.416 -6.306 1.00 95.62 178 PRO A CA 1
ATOM 1356 C C . PRO A 1 178 ? 17.453 -0.024 -7.734 1.00 95.62 178 PRO A C 1
ATOM 1358 O O . PRO A 1 178 ? 18.268 -0.635 -8.422 1.00 95.62 178 PRO A O 1
ATOM 1361 N N . PHE A 1 179 ? 16.238 0.296 -8.176 1.00 96.19 179 PHE A N 1
ATOM 1362 C CA . PHE A 1 179 ? 15.808 0.150 -9.570 1.00 96.19 179 PHE A CA 1
ATOM 1363 C C . PHE A 1 179 ? 15.733 1.518 -10.265 1.00 96.19 179 PHE A C 1
ATOM 1365 O O . PHE A 1 179 ? 15.525 2.539 -9.599 1.00 96.19 179 PHE A O 1
ATOM 1372 N N . SER A 1 180 ? 15.869 1.540 -11.593 1.00 96.12 180 SER A N 1
ATOM 1373 C CA . SER A 1 180 ? 15.700 2.757 -12.397 1.00 96.12 180 SER A CA 1
ATOM 1374 C C . SER A 1 180 ? 14.222 3.117 -12.519 1.00 96.12 180 SER A C 1
ATOM 1376 O O . SER A 1 180 ? 13.434 2.367 -13.099 1.00 96.12 180 SER A O 1
ATOM 1378 N N . LYS A 1 181 ? 13.810 4.264 -11.961 1.00 94.81 181 LYS A N 1
ATOM 1379 C CA . LYS A 1 181 ? 12.415 4.711 -12.101 1.00 94.81 181 LYS A CA 1
ATOM 1380 C C . LYS A 1 181 ? 12.129 5.206 -13.521 1.00 94.81 181 LYS A C 1
ATOM 1382 O O . LYS A 1 181 ? 11.011 5.056 -13.994 1.00 94.81 181 LYS A O 1
ATOM 1387 N N . GLU A 1 182 ? 13.119 5.805 -14.179 1.00 94.25 182 GLU A N 1
ATOM 1388 C CA . GLU A 1 182 ? 12.976 6.392 -15.514 1.00 94.25 182 GLU A CA 1
ATOM 1389 C C . GLU A 1 182 ? 12.702 5.317 -16.564 1.00 94.25 182 GLU A C 1
ATOM 1391 O O . GLU A 1 182 ? 11.792 5.469 -17.377 1.00 94.25 182 GLU A O 1
ATOM 1396 N N . GLU A 1 183 ? 13.408 4.190 -16.480 1.00 96.12 183 GLU A N 1
ATOM 1397 C CA . GLU A 1 183 ? 13.172 3.041 -17.354 1.00 96.12 183 GLU A CA 1
ATOM 1398 C C . GLU A 1 183 ? 11.785 2.425 -17.119 1.00 96.12 183 GLU A C 1
ATOM 1400 O O . GLU A 1 183 ? 11.105 2.076 -18.079 1.00 96.12 183 GLU A O 1
ATOM 1405 N N . ILE A 1 184 ? 11.306 2.368 -15.866 1.00 96.19 184 ILE A N 1
ATOM 1406 C CA . ILE A 1 184 ? 9.925 1.948 -15.573 1.00 96.19 184 ILE A CA 1
ATOM 1407 C C . ILE A 1 184 ? 8.926 2.914 -16.219 1.00 96.19 184 ILE A C 1
ATOM 1409 O O . ILE A 1 184 ? 8.040 2.463 -16.940 1.00 96.19 184 ILE A O 1
ATOM 1413 N N . PHE A 1 185 ? 9.060 4.223 -15.988 1.00 94.69 185 PHE A N 1
ATOM 1414 C CA . PHE A 1 185 ? 8.123 5.228 -16.507 1.00 94.69 185 PHE 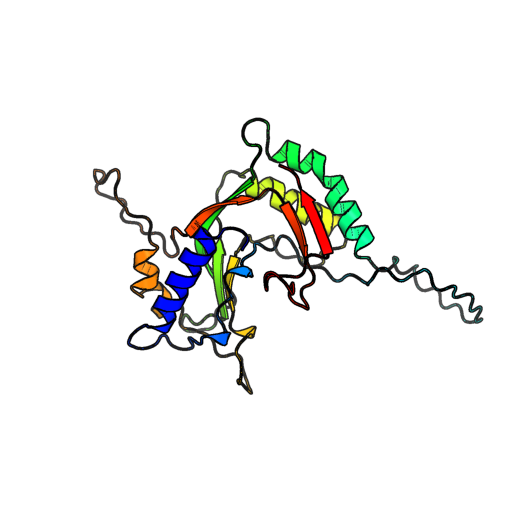A CA 1
ATOM 1415 C C . PHE A 1 185 ? 8.170 5.381 -18.034 1.00 94.69 185 PHE A C 1
ATOM 1417 O O . PHE A 1 185 ? 7.186 5.810 -18.631 1.00 94.69 185 PHE A O 1
ATOM 1424 N N . SER A 1 186 ? 9.272 4.988 -18.670 1.00 94.50 186 SER A N 1
ATOM 1425 C CA . SER A 1 186 ? 9.412 4.985 -20.131 1.00 94.50 186 SER A CA 1
ATOM 1426 C C . SER A 1 186 ? 9.017 3.648 -20.770 1.00 94.50 186 SER A C 1
ATOM 1428 O O . SER A 1 186 ? 8.923 3.563 -21.993 1.00 94.50 186 SER A O 1
ATOM 1430 N N . SER A 1 187 ? 8.778 2.602 -19.970 1.00 96.06 187 SER A N 1
ATOM 1431 C CA . SER A 1 187 ? 8.484 1.257 -20.472 1.00 96.06 187 SER A CA 1
ATOM 1432 C C . SER A 1 187 ? 7.099 1.154 -21.133 1.00 96.06 187 SER A C 1
ATOM 1434 O O . SER A 1 187 ? 6.145 1.802 -20.683 1.00 96.06 187 SER A O 1
ATOM 1436 N N . PRO A 1 188 ? 6.921 0.249 -22.118 1.00 96.44 188 PRO A N 1
ATOM 1437 C CA . PRO A 1 188 ? 5.598 -0.077 -22.657 1.00 96.44 188 PRO A CA 1
ATOM 1438 C C . PRO A 1 188 ? 4.612 -0.554 -21.579 1.00 96.44 188 PRO A C 1
ATOM 1440 O O . PRO A 1 188 ? 3.419 -0.269 -21.646 1.00 96.44 188 PRO A O 1
ATOM 1443 N N . ALA A 1 189 ? 5.109 -1.246 -20.545 1.00 96.81 189 ALA A N 1
ATOM 1444 C CA . ALA A 1 189 ? 4.297 -1.708 -19.421 1.00 96.81 189 ALA A CA 1
ATOM 1445 C C . ALA A 1 189 ? 3.628 -0.545 -18.671 1.00 96.81 189 ALA A C 1
ATOM 1447 O O . ALA A 1 189 ? 2.461 -0.649 -18.296 1.00 96.81 189 ALA A O 1
ATOM 1448 N N . TYR A 1 190 ? 4.348 0.562 -18.468 1.00 96.12 190 TYR A N 1
ATOM 1449 C CA . TYR A 1 190 ? 3.793 1.770 -17.860 1.00 96.12 190 TYR A CA 1
ATOM 1450 C C . TYR A 1 190 ? 2.855 2.517 -18.814 1.00 96.12 190 TYR A C 1
ATOM 1452 O O . TYR A 1 190 ? 1.780 2.941 -18.394 1.00 96.12 190 TYR A O 1
ATOM 1460 N N . GLN A 1 191 ? 3.214 2.636 -20.095 1.00 94.31 191 GLN A N 1
ATOM 1461 C CA . GLN A 1 191 ? 2.372 3.292 -21.106 1.00 94.31 191 GLN A CA 1
ATOM 1462 C C . GLN A 1 191 ? 0.990 2.631 -21.219 1.00 94.31 191 GLN A C 1
ATOM 1464 O O . GLN A 1 191 ? -0.024 3.321 -21.252 1.00 94.31 191 GLN A O 1
ATOM 1469 N N . ASN A 1 192 ? 0.931 1.299 -21.150 1.00 94.62 192 ASN A N 1
ATOM 1470 C CA . ASN A 1 192 ? -0.322 0.535 -21.162 1.00 94.62 192 ASN A CA 1
ATOM 1471 C C . ASN A 1 192 ? -1.220 0.769 -19.933 1.00 94.62 192 ASN A C 1
ATOM 1473 O O . ASN A 1 192 ? -2.382 0.365 -19.936 1.00 94.62 192 ASN A O 1
ATOM 1477 N N . LEU A 1 193 ? -0.691 1.376 -18.866 1.00 94.06 193 LEU A N 1
ATOM 1478 C CA . LEU A 1 193 ? -1.463 1.769 -17.689 1.00 94.06 193 LEU A CA 1
ATOM 1479 C C . LEU A 1 193 ? -1.937 3.217 -17.746 1.00 94.06 193 LEU A C 1
ATOM 1481 O O . LEU A 1 193 ? -2.658 3.636 -16.843 1.00 94.06 193 LEU A O 1
ATOM 1485 N N . GLN A 1 194 ? -1.527 4.004 -18.738 1.00 91.88 194 GLN A N 1
ATOM 1486 C CA . GLN A 1 194 ? -1.980 5.383 -18.826 1.00 91.88 194 GLN A CA 1
ATOM 1487 C C . GLN A 1 194 ? -3.478 5.413 -19.155 1.00 91.88 194 GLN A C 1
ATOM 1489 O O . GLN A 1 194 ? -3.955 4.601 -19.950 1.00 91.88 194 GLN A O 1
ATOM 1494 N N . PRO A 1 195 ? -4.251 6.322 -18.536 1.00 86.19 195 PRO A N 1
ATOM 1495 C CA . PRO A 1 195 ? -5.657 6.468 -18.873 1.00 86.19 195 PRO A CA 1
ATOM 1496 C C . PRO A 1 195 ? -5.779 6.819 -20.359 1.00 86.19 195 PRO A C 1
ATOM 1498 O O . PRO A 1 195 ? -5.161 7.775 -20.826 1.00 86.19 195 PRO A O 1
ATOM 1501 N N . ASN A 1 196 ? -6.572 6.043 -21.101 1.00 73.75 196 ASN A N 1
ATOM 1502 C CA . ASN A 1 196 ? -6.862 6.331 -22.500 1.00 73.75 196 ASN A CA 1
ATOM 1503 C C . ASN A 1 196 ? -7.495 7.727 -22.594 1.00 73.75 196 ASN A C 1
ATOM 1505 O O . ASN A 1 196 ? -8.619 7.931 -22.132 1.00 73.75 196 ASN A O 1
ATOM 1509 N N . SER A 1 197 ? -6.790 8.684 -23.200 1.00 55.09 197 SER A N 1
ATOM 1510 C CA . SER A 1 197 ? -7.327 9.996 -23.582 1.00 55.09 197 SER A CA 1
ATOM 1511 C C . SER A 1 197 ? -8.335 9.823 -24.725 1.00 55.09 197 SER A C 1
ATOM 1513 O O . SER A 1 197 ? -8.082 10.194 -25.866 1.00 55.09 197 SER A O 1
ATOM 1515 N N . SER A 1 198 ? -9.460 9.167 -24.455 1.00 48.25 198 SER A N 1
ATOM 1516 C CA . SER A 1 198 ? -10.464 8.784 -25.452 1.00 48.25 198 SER A CA 1
ATOM 1517 C C . SER A 1 198 ? -11.867 9.185 -24.998 1.00 48.25 198 SER A C 1
ATOM 1519 O O . SER A 1 198 ? -12.777 8.368 -24.984 1.00 48.25 198 SER A O 1
ATOM 1521 N N . ALA A 1 199 ? -12.032 10.448 -24.605 1.00 44.53 199 ALA A N 1
ATOM 1522 C CA . ALA A 1 199 ? -13.306 11.167 -24.588 1.00 44.53 199 ALA A CA 1
ATOM 1523 C C . ALA A 1 199 ? -12.990 12.668 -24.454 1.00 44.53 199 ALA A C 1
ATOM 1525 O O . ALA A 1 199 ? -12.460 13.085 -23.432 1.00 44.53 199 ALA A O 1
ATOM 1526 N N . ASN A 1 200 ? -13.294 13.462 -25.485 1.00 41.09 200 ASN A N 1
ATOM 1527 C CA . ASN A 1 200 ? -13.046 14.913 -25.615 1.00 41.09 200 ASN A CA 1
ATOM 1528 C C . ASN A 1 200 ? -11.638 15.346 -26.066 1.00 41.09 200 ASN A C 1
ATOM 1530 O O . ASN A 1 200 ? -11.007 16.215 -25.472 1.00 41.09 200 ASN A O 1
ATOM 1534 N N . ALA A 1 201 ? -11.191 14.831 -27.213 1.00 39.69 201 ALA A N 1
ATOM 1535 C CA . ALA A 1 201 ? -10.168 15.491 -28.026 1.00 39.69 201 ALA A CA 1
ATOM 1536 C C . ALA A 1 201 ? -10.798 16.635 -28.848 1.00 39.69 201 ALA A C 1
ATOM 1538 O O . ALA A 1 201 ? -10.940 16.517 -30.058 1.00 39.69 201 ALA A O 1
ATOM 1539 N N . ASN A 1 202 ? -11.242 17.709 -28.186 1.00 37.91 202 ASN A N 1
ATOM 1540 C CA . ASN A 1 202 ? -11.693 18.938 -28.857 1.00 37.91 202 ASN A CA 1
ATOM 1541 C C . ASN A 1 202 ? -11.316 20.225 -28.096 1.00 37.91 202 ASN A C 1
ATOM 1543 O O . ASN A 1 202 ? -11.910 21.271 -28.330 1.00 37.91 202 ASN A O 1
ATOM 1547 N N . GLU A 1 203 ? -10.295 20.177 -27.234 1.00 39.84 203 GLU A N 1
ATOM 1548 C CA . GLU A 1 203 ? -9.621 21.391 -26.763 1.00 39.84 203 GLU A CA 1
ATOM 1549 C C . GLU A 1 203 ? -8.132 21.359 -27.141 1.00 39.84 203 GLU A C 1
ATOM 1551 O O . GLU A 1 203 ? -7.375 20.524 -26.631 1.00 39.84 203 GLU A O 1
ATOM 1556 N N . PRO A 1 204 ? -7.679 22.245 -28.046 1.00 36.03 204 PRO A N 1
ATOM 1557 C CA . PRO A 1 204 ? -6.267 22.384 -28.352 1.00 36.03 204 PRO A CA 1
ATOM 1558 C C . PRO A 1 204 ? -5.586 23.105 -27.181 1.00 36.03 204 PRO A C 1
ATOM 1560 O O . PRO A 1 204 ? -5.693 24.320 -27.049 1.00 36.03 204 PRO A O 1
ATOM 1563 N N . GLY A 1 205 ? -4.892 22.360 -26.313 1.00 40.28 205 GLY A N 1
ATOM 1564 C CA . GLY A 1 205 ? -4.035 22.975 -25.288 1.00 40.28 205 GLY A CA 1
ATOM 1565 C C . GLY A 1 205 ? -3.712 22.168 -24.030 1.00 40.28 205 GLY A C 1
ATOM 1566 O O . GLY A 1 205 ? -2.835 22.589 -23.284 1.00 40.28 205 GLY A O 1
ATOM 1567 N N . SER A 1 206 ? -4.347 21.018 -23.773 1.00 39.69 206 SER A N 1
ATOM 1568 C CA . SER A 1 206 ? -4.135 20.275 -22.515 1.00 39.69 206 SER A CA 1
ATOM 1569 C C . SER A 1 206 ? -3.605 18.856 -22.733 1.00 39.69 206 SER A C 1
ATOM 1571 O O . SER A 1 206 ? -4.221 17.867 -22.347 1.00 39.69 206 SER A O 1
ATOM 1573 N N . SER A 1 207 ? -2.425 18.729 -23.342 1.00 40.69 207 SER A N 1
ATOM 1574 C CA . SER A 1 207 ? -1.651 17.481 -23.300 1.00 40.69 207 SER A CA 1
ATOM 1575 C C . SER A 1 207 ? -0.647 17.527 -22.144 1.00 40.69 207 SER A C 1
ATOM 1577 O O . SER A 1 207 ? 0.562 17.430 -22.346 1.00 40.69 207 SER A O 1
ATOM 1579 N N . SER A 1 208 ? -1.127 17.719 -20.914 1.00 39.47 208 SER A N 1
ATOM 1580 C CA . SER A 1 208 ? -0.301 17.461 -19.733 1.00 39.47 208 SER A CA 1
ATOM 1581 C C . SER A 1 208 ? -0.603 16.050 -19.240 1.00 39.47 208 SER A C 1
ATOM 1583 O O . SER A 1 208 ? -1.423 15.841 -18.353 1.00 39.47 208 SER A O 1
ATOM 1585 N N . SER A 1 209 ? 0.049 15.039 -19.825 1.00 44.28 209 SER A N 1
ATOM 1586 C CA . SER A 1 209 ? 0.161 13.757 -19.128 1.00 44.28 209 SER A CA 1
ATOM 1587 C C . SER A 1 209 ? 0.956 14.031 -17.850 1.00 44.28 209 SER A C 1
ATOM 1589 O O . SER A 1 209 ? 2.184 14.147 -17.885 1.00 44.28 209 SER A O 1
ATOM 1591 N N . VAL A 1 210 ? 0.265 14.246 -16.731 1.00 60.12 210 VAL A N 1
ATOM 1592 C CA . VAL A 1 210 ? 0.916 14.526 -15.453 1.00 60.12 210 VAL A CA 1
ATOM 1593 C C . VAL A 1 210 ? 1.711 13.277 -15.087 1.00 60.12 210 VAL A C 1
ATOM 1595 O O . VAL A 1 210 ? 1.151 12.197 -14.905 1.00 60.12 210 VAL A O 1
ATOM 1598 N N . HIS A 1 211 ? 3.038 13.403 -15.042 1.00 74.38 211 HIS A N 1
ATOM 1599 C CA . HIS A 1 211 ? 3.950 12.298 -14.755 1.00 74.38 211 HIS A CA 1
ATOM 1600 C C . HIS A 1 211 ? 3.465 11.491 -13.538 1.00 74.38 211 HIS A C 1
ATOM 1602 O O . HIS A 1 211 ? 3.227 12.055 -12.466 1.00 74.38 211 HIS A O 1
ATOM 1608 N N . GLY A 1 212 ? 3.329 10.171 -13.685 1.00 87.50 212 GLY A N 1
ATOM 1609 C CA . GLY A 1 212 ? 2.817 9.271 -12.649 1.00 87.50 212 GLY A CA 1
ATOM 1610 C C . GLY A 1 212 ? 1.303 9.036 -12.676 1.00 87.50 212 GLY A C 1
ATOM 1611 O O . GLY A 1 212 ? 0.777 8.451 -11.737 1.00 87.50 212 GLY A O 1
ATOM 1612 N N . ASP A 1 213 ? 0.576 9.507 -13.683 1.00 94.00 213 ASP A N 1
ATOM 1613 C CA . ASP A 1 213 ? -0.827 9.133 -13.870 1.00 94.00 213 ASP A CA 1
ATOM 1614 C C . ASP A 1 213 ? -0.945 7.716 -14.437 1.00 94.00 213 ASP A C 1
ATOM 1616 O O . ASP A 1 213 ? -0.341 7.390 -15.458 1.00 94.00 213 ASP A O 1
ATOM 1620 N N . VAL A 1 214 ? -1.737 6.886 -13.762 1.00 95.56 214 VAL A N 1
ATOM 1621 C CA . VAL A 1 214 ? -2.007 5.496 -14.145 1.00 95.56 214 VAL A CA 1
ATOM 1622 C C . VAL A 1 214 ? -3.480 5.183 -13.923 1.00 95.56 214 VAL A C 1
ATOM 1624 O O . VAL A 1 214 ? -4.181 5.912 -13.226 1.00 95.56 214 VAL A O 1
ATOM 1627 N N . ASP A 1 215 ? -3.945 4.074 -14.468 1.00 95.81 215 ASP A N 1
ATOM 1628 C CA . ASP A 1 215 ? -5.221 3.471 -14.144 1.00 95.81 215 ASP A CA 1
ATOM 1629 C C . ASP A 1 215 ? -4.974 2.031 -13.696 1.00 95.81 215 ASP A C 1
ATOM 1631 O O . ASP A 1 215 ? -4.795 1.139 -14.518 1.00 95.81 215 ASP A O 1
ATOM 1635 N N . PHE A 1 216 ? -4.988 1.772 -12.387 1.00 96.31 216 PHE A N 1
ATOM 1636 C CA . PHE A 1 216 ? -5.171 0.422 -11.842 1.00 96.31 216 PHE A CA 1
ATOM 1637 C C . PHE A 1 216 ? -6.621 0.160 -11.423 1.00 96.31 216 PHE A C 1
ATOM 1639 O O . PHE A 1 216 ? -6.883 -0.862 -10.797 1.00 96.31 216 PHE A O 1
ATOM 1646 N N . GLY A 1 217 ? -7.564 1.033 -11.775 1.00 96.19 217 GLY A N 1
ATOM 1647 C CA . GLY A 1 217 ? -8.967 0.959 -11.388 1.00 96.19 217 GLY A CA 1
ATOM 1648 C C . GLY A 1 217 ? -9.266 1.529 -10.000 1.00 96.19 217 GLY A C 1
ATOM 1649 O O . GLY A 1 217 ? -8.381 1.985 -9.269 1.00 96.19 217 GLY A O 1
ATOM 1650 N N . SER A 1 218 ? -10.547 1.455 -9.649 1.00 96.00 218 SER A N 1
ATOM 1651 C CA . SER A 1 218 ? -11.104 1.846 -8.354 1.00 96.00 218 SER A CA 1
ATOM 1652 C C . SER A 1 218 ? -11.725 0.632 -7.676 1.00 96.00 218 SER A C 1
ATOM 1654 O O . SER A 1 218 ? -12.426 -0.147 -8.320 1.00 96.00 218 SER A O 1
ATOM 1656 N N . TRP A 1 219 ? -11.453 0.461 -6.385 1.00 95.94 219 TRP A N 1
ATOM 1657 C CA . TRP A 1 219 ? -11.742 -0.783 -5.670 1.00 95.94 219 TRP A CA 1
ATOM 1658 C C . TRP A 1 219 ? -12.542 -0.512 -4.404 1.00 95.94 219 TRP A C 1
ATOM 1660 O O . TRP A 1 219 ? -12.139 0.327 -3.600 1.00 95.94 219 TRP A O 1
ATOM 1670 N N . THR A 1 220 ? -13.655 -1.218 -4.226 1.00 94.12 220 THR A N 1
ATOM 1671 C CA . THR A 1 220 ? -14.477 -1.137 -3.015 1.00 94.12 220 THR A CA 1
ATOM 1672 C C . THR A 1 220 ? -13.821 -1.883 -1.858 1.00 94.12 220 THR A C 1
ATOM 1674 O O . THR A 1 220 ? -13.269 -2.967 -2.032 1.00 94.12 220 THR A O 1
ATOM 1677 N N . VAL A 1 221 ? -13.880 -1.319 -0.658 1.00 91.81 221 VAL A N 1
ATOM 1678 C CA . VAL A 1 221 ? -13.347 -1.912 0.569 1.00 91.81 221 VAL A CA 1
ATOM 1679 C C . VAL A 1 221 ? -14.425 -1.851 1.642 1.00 91.81 221 VAL A C 1
ATOM 1681 O O . VAL A 1 221 ? -14.939 -0.773 1.924 1.00 91.81 221 VAL A O 1
ATOM 1684 N N . GLY A 1 222 ? -14.742 -3.004 2.234 1.00 88.69 222 GLY A N 1
ATOM 1685 C CA . GLY A 1 222 ? -15.699 -3.115 3.344 1.00 88.69 222 GLY A CA 1
ATOM 1686 C C . GLY A 1 222 ? -15.054 -3.321 4.715 1.00 88.69 222 GLY A C 1
ATOM 1687 O O . GLY A 1 222 ? -15.721 -3.173 5.739 1.00 88.69 222 GLY A O 1
ATOM 1688 N N . ASP A 1 223 ? -13.751 -3.637 4.739 1.00 92.81 223 ASP A N 1
ATOM 1689 C CA . ASP A 1 223 ? -13.060 -4.109 5.938 1.00 92.81 223 ASP A CA 1
ATOM 1690 C C . ASP A 1 223 ? -11.733 -3.353 6.166 1.00 92.81 223 ASP A C 1
ATOM 1692 O O . ASP A 1 223 ? -10.922 -3.184 5.249 1.00 92.81 223 ASP A O 1
ATOM 1696 N N . ILE A 1 224 ? -11.465 -2.949 7.414 1.00 96.00 224 ILE A N 1
ATOM 1697 C CA . ILE A 1 224 ? -10.138 -2.521 7.889 1.00 96.00 224 ILE A CA 1
ATOM 1698 C C . ILE A 1 224 ? -9.562 -3.644 8.744 1.00 96.00 224 ILE A C 1
ATOM 1700 O O . ILE A 1 224 ? -10.176 -4.077 9.715 1.00 96.00 224 ILE A O 1
ATOM 1704 N N . HIS A 1 225 ? -8.358 -4.096 8.406 1.00 96.06 225 HIS A N 1
ATOM 1705 C CA . HIS A 1 225 ? -7.695 -5.194 9.102 1.00 96.06 225 HIS A CA 1
ATOM 1706 C C . HIS A 1 225 ? -6.544 -4.700 9.973 1.00 96.06 225 HIS A C 1
ATOM 1708 O O . HIS A 1 225 ? -5.717 -3.898 9.530 1.00 96.06 225 HIS A O 1
ATOM 1714 N N . LEU A 1 226 ? -6.426 -5.281 11.166 1.00 96.50 226 LEU A N 1
ATOM 1715 C CA . LEU A 1 226 ? -5.172 -5.332 11.901 1.00 96.50 226 LEU A CA 1
ATOM 1716 C C . LEU A 1 226 ? -4.406 -6.575 11.431 1.00 96.50 226 LEU A C 1
ATOM 1718 O O . LEU A 1 226 ? -4.948 -7.683 11.389 1.00 96.50 226 LEU A O 1
ATOM 1722 N N . CYS A 1 227 ? -3.150 -6.393 11.029 1.00 95.38 227 CYS A N 1
ATOM 1723 C CA . CYS A 1 227 ? -2.346 -7.442 10.406 1.00 95.38 227 CYS A CA 1
ATOM 1724 C C . CYS A 1 227 ? -0.974 -7.545 11.065 1.00 95.38 227 CYS A C 1
ATOM 1726 O O . CYS A 1 227 ? -0.289 -6.537 11.247 1.00 95.38 227 CYS A O 1
ATOM 1728 N N . ALA A 1 228 ? -0.529 -8.774 11.324 1.00 93.00 228 ALA A N 1
ATOM 1729 C CA . ALA A 1 228 ? 0.848 -9.029 11.717 1.00 93.00 228 ALA A CA 1
ATOM 1730 C C . ALA A 1 228 ? 1.781 -8.795 10.515 1.00 93.00 228 ALA A C 1
ATOM 1732 O O . ALA A 1 228 ? 1.557 -9.319 9.419 1.00 93.00 228 ALA A O 1
ATOM 1733 N N . MET A 1 229 ? 2.846 -8.007 10.708 1.00 86.69 229 MET A N 1
ATOM 1734 C CA . MET A 1 229 ? 3.864 -7.805 9.666 1.00 86.69 229 MET A CA 1
ATOM 1735 C C . MET A 1 229 ? 4.706 -9.060 9.421 1.00 86.69 229 MET A C 1
ATOM 1737 O O . MET A 1 229 ? 5.206 -9.259 8.309 1.00 86.69 229 MET A O 1
ATOM 1741 N N . SER A 1 230 ? 4.869 -9.886 10.455 1.00 81.56 230 SER A N 1
ATOM 1742 C CA . SER A 1 230 ? 5.504 -11.193 10.384 1.00 81.56 230 SER A CA 1
ATOM 1743 C C . SER A 1 230 ? 4.464 -12.275 10.080 1.00 81.56 230 SER A C 1
ATOM 1745 O O . SER A 1 230 ? 3.345 -12.274 10.592 1.00 81.56 230 SER A O 1
ATOM 1747 N N . GLY A 1 231 ? 4.855 -13.225 9.232 1.00 78.94 231 GLY A N 1
ATOM 1748 C CA . GLY A 1 231 ? 4.006 -14.345 8.840 1.00 78.94 231 GLY A CA 1
ATOM 1749 C C . GLY A 1 231 ? 3.186 -14.099 7.575 1.00 78.94 231 GLY A C 1
ATOM 1750 O O . GLY A 1 231 ? 3.156 -13.012 6.994 1.00 78.94 231 GLY A O 1
ATOM 1751 N N . ARG A 1 232 ? 2.566 -15.178 7.108 1.00 88.31 232 ARG A N 1
ATOM 1752 C CA . ARG A 1 232 ? 1.648 -15.191 5.972 1.00 88.31 232 ARG A CA 1
ATOM 1753 C C . ARG A 1 232 ? 0.409 -15.948 6.389 1.00 88.31 232 ARG A C 1
ATOM 1755 O O . ARG A 1 232 ? 0.507 -16.903 7.158 1.00 88.31 232 ARG A O 1
ATOM 1762 N N . ASP A 1 233 ? -0.724 -15.518 5.869 1.00 89.31 233 ASP A N 1
ATOM 1763 C CA . ASP A 1 233 ? -1.924 -16.328 5.943 1.00 89.31 233 ASP A CA 1
ATOM 1764 C C . ASP A 1 233 ? -1.682 -17.641 5.163 1.00 89.31 233 ASP A C 1
ATOM 1766 O O . ASP A 1 233 ? -1.272 -17.577 3.999 1.00 89.31 233 ASP A O 1
ATOM 1770 N N . PRO A 1 234 ? -1.850 -18.823 5.783 1.00 87.81 234 PRO A N 1
ATOM 1771 C CA . PRO A 1 234 ? -1.470 -20.094 5.167 1.00 87.81 234 PRO A CA 1
ATOM 1772 C C . PRO A 1 234 ? -2.383 -20.496 4.004 1.00 87.81 234 PRO A C 1
ATOM 1774 O O . PRO A 1 234 ? -1.974 -21.300 3.170 1.00 87.81 234 PRO A O 1
ATOM 1777 N N . ILE A 1 235 ? -3.594 -19.937 3.932 1.00 88.00 235 ILE A N 1
ATOM 1778 C CA . ILE A 1 235 ? -4.593 -20.271 2.912 1.00 88.00 235 ILE A CA 1
ATOM 1779 C C . ILE A 1 235 ? -4.414 -19.365 1.693 1.00 88.00 235 ILE A C 1
ATOM 1781 O O . ILE A 1 235 ? -4.343 -19.820 0.555 1.00 88.00 235 ILE A O 1
ATOM 1785 N N . THR A 1 236 ? -4.332 -18.060 1.929 1.00 89.12 236 THR A N 1
ATOM 1786 C CA . THR A 1 236 ? -4.321 -17.041 0.877 1.00 89.12 236 THR A CA 1
ATOM 1787 C C . THR A 1 236 ? -2.910 -16.621 0.471 1.00 89.12 236 THR A C 1
ATOM 1789 O O . THR A 1 236 ? -2.717 -16.094 -0.622 1.00 89.12 236 THR A O 1
ATOM 1792 N N . GLY A 1 237 ? -1.908 -16.802 1.337 1.00 90.56 237 GLY A N 1
ATOM 1793 C CA . GLY A 1 237 ? -0.559 -16.252 1.160 1.00 90.56 237 GLY A CA 1
ATOM 1794 C C . GL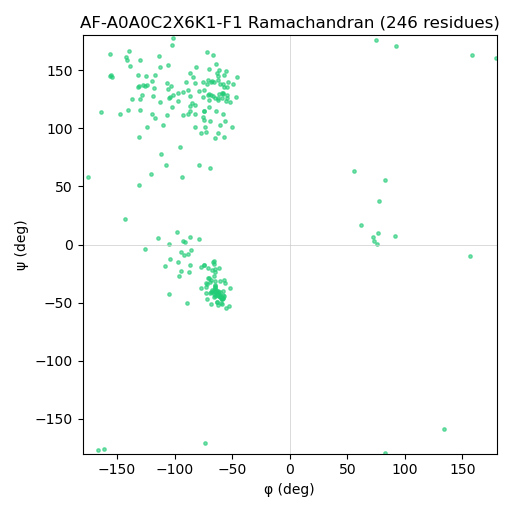Y A 1 237 ? -0.461 -14.737 1.400 1.00 90.56 237 GLY A C 1
ATOM 1795 O O . GLY A 1 237 ? 0.611 -14.152 1.213 1.00 90.56 237 GLY A O 1
ATOM 1796 N N . GLY A 1 238 ? -1.564 -14.095 1.801 1.00 91.69 238 GLY A N 1
ATOM 1797 C CA . GLY A 1 238 ? -1.638 -12.680 2.152 1.00 91.69 238 GLY A CA 1
ATOM 1798 C C . GLY A 1 238 ? -0.989 -12.353 3.500 1.00 91.69 238 GLY A C 1
ATOM 1799 O O . GLY A 1 238 ? -0.308 -13.175 4.117 1.00 91.69 238 GLY A O 1
ATOM 1800 N N . TYR A 1 239 ? -1.196 -11.121 3.965 1.00 92.69 239 TYR A N 1
ATOM 1801 C CA . TYR A 1 239 ? -0.866 -10.764 5.346 1.00 92.69 239 TYR A CA 1
ATOM 1802 C C . TYR A 1 239 ? -1.775 -11.526 6.310 1.00 92.69 239 TYR A C 1
ATOM 1804 O O . TYR A 1 239 ? -2.968 -11.665 6.052 1.00 92.69 239 TYR A O 1
ATOM 1812 N N . ARG A 1 240 ? -1.212 -11.998 7.425 1.00 94.00 240 ARG A N 1
ATOM 1813 C CA . ARG A 1 240 ? -1.987 -12.658 8.476 1.00 94.00 240 ARG A CA 1
ATOM 1814 C C . ARG A 1 240 ? -2.760 -11.601 9.263 1.00 94.00 240 ARG A C 1
ATOM 1816 O O . ARG A 1 240 ? -2.152 -10.814 9.992 1.00 94.00 240 ARG A O 1
ATOM 1823 N N . SER A 1 241 ? -4.079 -11.577 9.100 1.00 93.56 241 SER A N 1
ATOM 1824 C CA . SER A 1 241 ? -4.953 -10.723 9.905 1.00 93.56 241 SER A CA 1
ATOM 1825 C C . SER A 1 241 ? -5.044 -11.272 11.330 1.00 93.56 241 SER A C 1
ATOM 1827 O O . SER A 1 241 ? -5.125 -12.482 11.523 1.00 93.56 241 SER A O 1
ATOM 1829 N N . VAL A 1 242 ? -5.000 -10.378 12.317 1.00 94.25 242 VAL A N 1
ATOM 1830 C CA . VAL A 1 242 ? -5.245 -10.685 13.739 1.00 94.25 242 VAL A CA 1
ATOM 1831 C C . VAL A 1 242 ? -6.622 -10.193 14.198 1.00 94.25 242 VAL A C 1
ATOM 1833 O O . VAL A 1 242 ? -6.997 -10.368 15.346 1.00 94.25 242 VAL A O 1
ATOM 1836 N N . GLY A 1 243 ? -7.379 -9.583 13.288 1.00 95.06 243 GLY A N 1
ATOM 1837 C CA . GLY A 1 243 ? -8.722 -9.065 13.504 1.00 95.06 243 GLY A CA 1
ATOM 1838 C C . GLY A 1 243 ? -9.059 -7.998 12.467 1.00 95.06 243 GLY A C 1
ATOM 1839 O O . GLY A 1 243 ? -8.177 -7.467 11.780 1.00 95.06 243 GLY A O 1
ATOM 1840 N N . SER A 1 244 ? -10.345 -7.701 12.321 1.00 95.69 244 SER A N 1
ATOM 1841 C CA . SER A 1 244 ? -10.830 -6.754 11.321 1.00 95.69 244 SER A CA 1
ATOM 1842 C C . SER A 1 244 ? -12.152 -6.135 11.728 1.00 95.69 244 SER A C 1
ATOM 1844 O O . SER A 1 244 ? -13.022 -6.833 12.243 1.00 95.69 244 SER A O 1
ATOM 1846 N N . LEU A 1 245 ? -12.335 -4.864 11.395 1.00 95.88 245 LEU A N 1
ATOM 1847 C CA . LEU A 1 245 ? -13.622 -4.191 11.449 1.00 95.88 245 LEU A CA 1
ATOM 1848 C C . LEU A 1 245 ? -14.258 -4.197 10.060 1.00 95.88 245 LEU A C 1
ATOM 1850 O O . LEU A 1 245 ? -13.672 -3.655 9.125 1.00 95.88 245 LEU A O 1
ATOM 1854 N N . LYS A 1 246 ? -15.475 -4.735 9.972 1.00 93.00 246 LYS A N 1
ATOM 1855 C CA . LYS A 1 246 ? -16.363 -4.562 8.820 1.00 93.00 246 LYS A CA 1
ATOM 1856 C C . LYS A 1 246 ? -17.282 -3.367 9.045 1.00 93.00 246 LYS A C 1
ATOM 1858 O O . LYS A 1 246 ? -17.895 -3.268 10.115 1.00 93.00 246 LYS A O 1
ATOM 1863 N N . PHE A 1 247 ? -17.382 -2.484 8.060 1.00 85.88 247 PHE A N 1
ATOM 1864 C CA . PHE A 1 247 ? -18.189 -1.259 8.137 1.00 85.88 247 PHE A CA 1
ATOM 1865 C C . PHE A 1 247 ? -19.201 -1.108 6.989 1.00 85.88 247 PHE A C 1
ATOM 1867 O O . PHE A 1 247 ? -20.006 -0.182 7.037 1.00 85.88 247 PHE A O 1
ATOM 1874 N N . SER A 1 248 ? -19.194 -2.026 6.014 1.00 71.69 248 SER A N 1
ATOM 1875 C CA . SER A 1 248 ? -20.221 -2.181 4.968 1.00 71.69 248 SER A CA 1
ATOM 1876 C C . SER A 1 248 ? -21.272 -3.226 5.334 1.00 71.69 248 SER A C 1
ATOM 1878 O O . SER A 1 248 ? -20.841 -4.320 5.781 1.00 71.69 248 SER A O 1
#